Protein AF-0000000079471247 (afdb_homodimer)

Solvent-accessible surface area (backbone atoms only — not comparable to full-atom values): 14017 Å² total; per-residue (Å²): 131,79,42,68,41,48,47,46,50,52,51,51,48,52,56,55,52,69,39,85,71,35,47,79,41,83,41,67,86,73,21,33,28,38,21,38,82,74,27,67,32,32,37,44,44,41,82,87,57,53,77,51,31,43,31,40,34,34,35,30,88,84,51,41,79,73,48,59,76,41,89,45,38,48,87,61,56,71,65,29,58,75,68,24,39,46,35,37,48,37,50,76,86,49,68,61,71,80,40,45,69,60,50,50,51,44,50,50,48,6,40,46,73,61,35,58,68,81,58,36,51,54,54,61,56,66,75,102,130,80,42,69,42,47,49,47,50,52,51,51,50,52,55,53,52,68,39,84,68,35,49,80,40,83,42,67,86,72,21,32,28,40,20,40,83,75,25,67,32,33,37,44,43,41,83,88,56,54,78,52,31,44,30,40,35,32,36,29,86,83,50,41,78,73,49,60,76,41,90,44,39,50,87,63,57,70,66,31,58,75,68,22,38,46,35,37,48,38,49,76,87,49,68,60,70,80,41,45,69,60,51,52,50,44,50,50,49,5,41,45,72,60,34,57,67,81,59,37,52,56,55,61,57,65,74,100

InterPro domains:
  IPR038056 YjbR-like superfamily [G3DSA:3.90.1150.30] (3-126)
  IPR038056 YjbR-like superfamily [SSF142906] (11-123)

Organism: NCBI:txid2803784

Structure (mmCIF, N/CA/C/O backbone):
data_AF-0000000079471247-model_v1
#
loop_
_entity.id
_entity.type
_entity.pdbx_description
1 polymer 'MmcQ/YjbR family DNA-binding protein'
#
loop_
_atom_site.group_PDB
_atom_site.id
_atom_site.type_symbol
_atom_site.label_atom_id
_atom_site.label_alt_id
_atom_site.label_comp_id
_atom_site.label_asym_id
_atom_site.label_entity_id
_atom_site.label_seq_id
_atom_site.pdbx_PDB_ins_code
_atom_site.Cartn_x
_atom_site.Cartn_y
_atom_site.Cartn_z
_atom_site.occupancy
_atom_site.B_iso_or_equiv
_atom_site.auth_seq_id
_atom_site.auth_comp_id
_atom_site.auth_asym_id
_atom_site.auth_atom_id
_atom_site.pdbx_PDB_model_num
ATOM 1 N N . MET A 1 1 ? 15.57 -8.672 -25.266 1 82.31 1 MET A N 1
ATOM 2 C CA . MET A 1 1 ? 14.578 -9.672 -24.891 1 82.31 1 MET A CA 1
ATOM 3 C C . MET A 1 1 ? 14.297 -9.633 -23.391 1 82.31 1 MET A C 1
ATOM 5 O O . MET A 1 1 ? 15.188 -9.32 -22.594 1 82.31 1 MET A O 1
ATOM 9 N N . PRO A 1 2 ? 13.047 -9.844 -23.062 1 90.12 2 PRO A N 1
ATOM 10 C CA . PRO A 1 2 ? 12.773 -9.82 -21.625 1 90.12 2 PRO A CA 1
ATOM 11 C C . PRO A 1 2 ? 13.406 -10.992 -20.891 1 90.12 2 PRO A C 1
ATOM 13 O O . PRO A 1 2 ? 13.523 -12.086 -21.438 1 90.12 2 PRO A O 1
ATOM 16 N N . THR A 1 3 ? 13.953 -10.734 -19.703 1 95.12 3 THR A N 1
ATOM 17 C CA . THR A 1 3 ? 14.445 -11.789 -18.828 1 95.12 3 THR A CA 1
ATOM 18 C C . THR A 1 3 ? 13.297 -12.68 -18.344 1 95.12 3 THR A C 1
ATOM 20 O O . THR A 1 3 ? 12.133 -12.289 -18.438 1 95.12 3 THR A O 1
ATOM 23 N N . PRO A 1 4 ? 13.641 -13.922 -17.938 1 97.06 4 PRO A N 1
ATOM 24 C CA . PRO A 1 4 ? 12.594 -14.773 -17.375 1 97.06 4 PRO A CA 1
ATOM 25 C C . PRO A 1 4 ? 11.836 -14.094 -16.234 1 97.06 4 PRO A C 1
ATOM 27 O O . PRO A 1 4 ? 10.625 -14.305 -16.078 1 97.06 4 PRO A O 1
ATOM 30 N N . HIS A 1 5 ? 12.5 -13.312 -15.453 1 97.62 5 HIS A N 1
ATOM 31 C CA . HIS A 1 5 ? 11.891 -12.586 -14.344 1 97.62 5 HIS A CA 1
ATOM 32 C C . HIS A 1 5 ? 10.891 -11.547 -14.852 1 97.62 5 HIS A C 1
ATOM 34 O O . HIS A 1 5 ? 9.781 -11.438 -14.312 1 97.62 5 HIS A O 1
ATOM 40 N N . GLN A 1 6 ? 11.281 -10.906 -15.883 1 96.06 6 GLN A N 1
ATOM 41 C CA . GLN A 1 6 ? 10.383 -9.914 -16.469 1 96.06 6 GLN A CA 1
ATOM 42 C C . GLN A 1 6 ? 9.18 -10.578 -17.125 1 96.06 6 GLN A C 1
ATOM 44 O O . GLN A 1 6 ? 8.07 -10.039 -17.078 1 96.06 6 GLN A O 1
ATOM 49 N N . GLN A 1 7 ? 9.43 -11.672 -17.703 1 97.19 7 GLN A N 1
ATOM 50 C CA . GLN A 1 7 ? 8.336 -12.438 -18.297 1 97.19 7 GLN A CA 1
ATOM 51 C C . GLN A 1 7 ? 7.371 -12.922 -17.219 1 97.19 7 GLN A C 1
ATOM 53 O O . GLN A 1 7 ? 6.152 -12.82 -17.375 1 97.19 7 GLN A O 1
ATOM 58 N N . ALA A 1 8 ? 7.891 -13.438 -16.125 1 98.12 8 ALA A N 1
ATOM 59 C CA . ALA A 1 8 ? 7.07 -13.898 -15.008 1 98.12 8 ALA A CA 1
ATOM 60 C C . ALA A 1 8 ? 6.238 -12.758 -14.43 1 98.12 8 ALA A C 1
ATOM 62 O O . ALA A 1 8 ? 5.043 -12.922 -14.18 1 98.12 8 ALA A O 1
ATOM 63 N N . GLU A 1 9 ? 6.867 -11.641 -14.25 1 97.38 9 GLU A N 1
ATOM 64 C CA . GLU A 1 9 ? 6.148 -10.492 -13.711 1 97.38 9 GLU A CA 1
ATOM 65 C C . GLU A 1 9 ? 5 -10.086 -14.633 1 97.38 9 GLU A C 1
ATOM 67 O O . GLU A 1 9 ? 3.896 -9.789 -14.164 1 97.38 9 GLU A O 1
ATOM 72 N N . ALA A 1 10 ? 5.277 -10.039 -15.938 1 97.62 10 ALA A N 1
ATOM 73 C CA . ALA A 1 10 ? 4.25 -9.672 -16.906 1 97.62 10 ALA A CA 1
ATOM 74 C C . ALA A 1 10 ? 3.08 -10.648 -16.875 1 97.62 10 ALA A C 1
ATOM 76 O O . ALA A 1 10 ? 1.917 -10.242 -16.906 1 97.62 10 ALA A O 1
ATOM 77 N N . GLU A 1 11 ? 3.387 -11.875 -16.797 1 98.5 11 GLU A N 1
ATOM 78 C CA . GLU A 1 11 ? 2.357 -12.914 -16.781 1 98.5 11 GLU A CA 1
ATOM 79 C C . GLU A 1 11 ? 1.546 -12.859 -15.492 1 98.5 11 GLU A C 1
ATOM 81 O O . GLU A 1 11 ? 0.318 -12.961 -15.523 1 98.5 11 GLU A O 1
ATOM 86 N N . LEU A 1 12 ? 2.229 -12.68 -14.383 1 98.75 12 LEU A N 1
ATOM 87 C CA . LEU A 1 12 ? 1.536 -12.594 -13.102 1 98.75 12 LEU A CA 1
ATOM 88 C C . LEU A 1 12 ? 0.683 -11.336 -13.023 1 98.75 12 LEU A C 1
ATOM 90 O O . LEU A 1 12 ? -0.414 -11.352 -12.461 1 98.75 12 LEU A O 1
ATOM 94 N N . THR A 1 13 ? 1.192 -10.281 -13.594 1 98.62 13 THR A N 1
ATOM 95 C CA . THR A 1 13 ? 0.43 -9.039 -13.648 1 98.62 13 THR A CA 1
ATOM 96 C C . THR A 1 13 ? -0.845 -9.227 -14.469 1 98.62 13 THR A C 1
ATOM 98 O O . THR A 1 13 ? -1.932 -8.844 -14.031 1 98.62 13 THR A O 1
ATOM 101 N N . ALA A 1 14 ? -0.713 -9.852 -15.609 1 98.75 14 ALA A N 1
ATOM 102 C CA . ALA A 1 14 ? -1.866 -10.094 -16.469 1 98.75 14 ALA A CA 1
ATOM 103 C C . ALA A 1 14 ? -2.887 -10.992 -15.781 1 98.75 14 ALA A C 1
ATOM 105 O O . ALA A 1 14 ? -4.09 -10.734 -15.836 1 98.75 14 ALA A O 1
ATOM 106 N N . TYR A 1 15 ? -2.404 -12.047 -15.156 1 98.75 15 TYR A N 1
ATOM 107 C CA . TYR A 1 15 ? -3.287 -12.945 -14.422 1 98.75 15 TYR A CA 1
ATOM 108 C C . TYR A 1 15 ? -4.012 -12.203 -13.305 1 98.75 15 TYR A C 1
ATOM 110 O O . TYR A 1 15 ? -5.234 -12.312 -13.164 1 98.75 15 TYR A O 1
ATOM 118 N N . GLY A 1 16 ? -3.285 -11.422 -12.516 1 98.75 16 GLY A N 1
ATOM 119 C CA . GLY A 1 16 ? -3.887 -10.633 -11.453 1 98.75 16 GLY A CA 1
ATOM 120 C C . GLY A 1 16 ? -4.965 -9.688 -11.953 1 98.75 16 GLY A C 1
ATOM 121 O O . GLY A 1 16 ? -6.023 -9.562 -11.328 1 98.75 16 GLY A O 1
ATOM 122 N N . LEU A 1 17 ? -4.695 -9.062 -13.086 1 98.75 17 LEU A N 1
ATOM 123 C CA . LEU A 1 17 ? -5.617 -8.078 -13.641 1 98.75 17 LEU A CA 1
ATOM 124 C C . LEU A 1 17 ? -6.855 -8.758 -14.211 1 98.75 17 LEU A C 1
ATOM 126 O O . LEU A 1 17 ? -7.867 -8.102 -14.469 1 98.75 17 LEU A O 1
ATOM 130 N N . SER A 1 18 ? -6.754 -10.062 -14.438 1 98.38 18 SER A N 1
ATOM 131 C CA . SER A 1 18 ? -7.914 -10.805 -14.922 1 98.38 18 SER A CA 1
ATOM 132 C C . SER A 1 18 ? -8.883 -11.125 -13.789 1 98.38 18 SER A C 1
ATOM 134 O O . SER A 1 18 ? -10.023 -11.516 -14.031 1 98.38 18 SER A O 1
ATOM 136 N N . LEU A 1 19 ? -8.492 -10.992 -12.57 1 98.31 19 LEU A N 1
ATOM 137 C CA . LEU A 1 19 ? -9.367 -11.219 -11.43 1 98.31 19 LEU A CA 1
ATOM 138 C C . LEU A 1 19 ? -10.367 -10.078 -11.273 1 98.31 19 LEU A C 1
ATOM 140 O O . LEU A 1 19 ? -10.078 -8.938 -11.625 1 98.31 19 LEU A O 1
ATOM 144 N N . PRO A 1 20 ? -11.539 -10.344 -10.711 1 98.25 20 PRO A N 1
ATOM 145 C CA . PRO A 1 20 ? -12.617 -9.352 -10.688 1 98.25 20 PRO A CA 1
ATOM 146 C C . PRO A 1 20 ? -12.219 -8.07 -9.961 1 98.25 20 PRO A C 1
ATOM 148 O O . PRO A 1 20 ? -11.664 -8.125 -8.859 1 98.25 20 PRO A O 1
ATOM 151 N N . GLU A 1 21 ? -12.484 -6.875 -10.641 1 98.44 21 GLU A N 1
ATOM 152 C CA . GLU A 1 21 ? -12.367 -5.527 -10.094 1 98.44 21 GLU A CA 1
ATOM 153 C C . GLU A 1 21 ? -10.953 -5.262 -9.578 1 98.44 21 GLU A C 1
ATOM 155 O O . GLU A 1 21 ? -10.773 -4.703 -8.492 1 98.44 21 GLU A O 1
ATOM 160 N N . THR A 1 22 ? -9.992 -5.711 -10.328 1 98.62 22 THR A N 1
ATOM 161 C CA . THR A 1 22 ? -8.594 -5.52 -9.961 1 98.62 22 THR A CA 1
ATOM 162 C C . THR A 1 22 ? -7.961 -4.414 -10.805 1 98.62 22 THR A C 1
ATOM 164 O O . THR A 1 22 ? -8.344 -4.207 -11.961 1 98.62 22 THR A O 1
ATOM 167 N N . ASP A 1 23 ? -7.047 -3.693 -10.172 1 98.31 23 ASP A N 1
ATOM 168 C CA . ASP A 1 23 ? -6.242 -2.713 -10.891 1 98.31 23 ASP A CA 1
ATOM 169 C C . ASP A 1 23 ? -4.793 -2.727 -10.414 1 98.31 23 ASP A C 1
ATOM 171 O O . ASP A 1 23 ? -4.445 -3.465 -9.492 1 98.31 23 ASP A O 1
ATOM 175 N N . LEU A 1 24 ? -3.938 -2.018 -11.188 1 97.56 24 LEU A N 1
ATOM 176 C CA . LEU A 1 24 ? -2.518 -1.873 -10.891 1 97.56 24 LEU A CA 1
ATOM 177 C C . LEU A 1 24 ? -2.191 -0.442 -10.477 1 97.56 24 LEU A C 1
ATOM 179 O O . LEU A 1 24 ? -2.627 0.511 -11.125 1 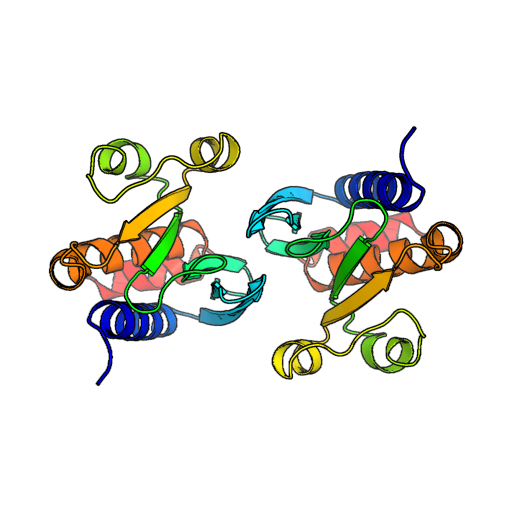97.56 24 LEU A O 1
ATOM 183 N N . ALA A 1 25 ? -1.506 -0.324 -9.32 1 95.06 25 ALA A N 1
ATOM 184 C CA . ALA A 1 25 ? -1.114 1 -8.844 1 95.06 25 ALA A CA 1
ATOM 185 C C . ALA A 1 25 ? 0.385 1.062 -8.562 1 95.06 25 ALA A C 1
ATOM 187 O O . ALA A 1 25 ? 1.001 0.052 -8.219 1 95.06 25 ALA A O 1
ATOM 188 N N . PRO A 1 26 ? 0.915 2.287 -8.789 1 90.56 26 PRO A N 1
ATOM 189 C CA . PRO A 1 26 ? 2.32 2.41 -8.391 1 90.56 26 PRO A CA 1
ATOM 190 C C . PRO A 1 26 ? 2.521 2.273 -6.883 1 90.56 26 PRO A C 1
ATOM 192 O O . PRO A 1 26 ? 1.678 2.717 -6.102 1 90.56 26 PRO A O 1
ATOM 195 N N . GLY A 1 27 ? 3.512 1.532 -6.586 1 82.5 27 GLY A N 1
ATOM 196 C CA . GLY A 1 27 ? 3.932 1.465 -5.191 1 82.5 27 GLY A CA 1
ATOM 197 C C . GLY A 1 27 ? 5.016 2.465 -4.848 1 82.5 27 GLY A C 1
ATOM 198 O O . GLY A 1 27 ? 5.137 3.508 -5.496 1 82.5 27 GLY A O 1
ATOM 199 N N . TRP A 1 28 ? 5.535 2.145 -3.754 1 72.94 28 TRP A N 1
ATOM 200 C CA . TRP A 1 28 ? 6.691 2.957 -3.383 1 72.94 28 TRP A CA 1
ATOM 201 C C . TRP A 1 28 ? 7.91 2.588 -4.219 1 72.94 28 TRP A C 1
ATOM 203 O O . TRP A 1 28 ? 8.078 1.427 -4.598 1 72.94 28 TRP A O 1
ATOM 213 N N . ALA A 1 29 ? 8.68 3.654 -4.68 1 70.94 29 ALA A N 1
ATOM 214 C CA . ALA A 1 29 ? 9.828 3.432 -5.551 1 70.94 29 ALA A CA 1
ATOM 215 C C . ALA A 1 29 ? 9.43 2.668 -6.809 1 70.94 29 ALA A C 1
ATOM 217 O O . ALA A 1 29 ? 8.523 3.082 -7.531 1 70.94 29 ALA A O 1
ATOM 218 N N . ASP A 1 30 ? 10.055 1.393 -7.074 1 78.19 30 ASP A N 1
ATOM 219 C CA . ASP A 1 30 ? 9.852 0.683 -8.336 1 78.19 30 ASP A CA 1
ATOM 220 C C . ASP A 1 30 ? 8.914 -0.504 -8.148 1 78.19 30 ASP A C 1
ATOM 222 O O . ASP A 1 30 ? 8.867 -1.403 -8.992 1 78.19 30 ASP A O 1
ATOM 226 N N . THR A 1 31 ? 8.125 -0.46 -7.039 1 89.81 31 THR A N 1
ATOM 227 C CA . THR A 1 31 ? 7.176 -1.545 -6.836 1 89.81 31 THR A CA 1
ATOM 228 C C . THR A 1 31 ? 5.82 -1.198 -7.449 1 89.81 31 THR A C 1
ATOM 230 O O . THR A 1 31 ? 5.582 -0.048 -7.824 1 89.81 31 THR A O 1
ATOM 233 N N . ARG A 1 32 ? 4.996 -2.254 -7.625 1 94 32 ARG A N 1
ATOM 234 C CA . ARG A 1 32 ? 3.607 -2.119 -8.055 1 94 32 ARG A CA 1
ATOM 235 C C . ARG A 1 32 ? 2.674 -2.928 -7.164 1 94 32 ARG A C 1
ATOM 237 O O . ARG A 1 32 ? 3.076 -3.947 -6.598 1 94 32 ARG A O 1
ATOM 244 N N . TYR A 1 33 ? 1.51 -2.416 -7.07 1 95.88 33 TYR A N 1
ATOM 245 C CA . TYR A 1 33 ? 0.491 -3.084 -6.266 1 95.88 33 TYR A CA 1
ATOM 246 C C . TYR A 1 33 ? -0.647 -3.592 -7.145 1 95.88 33 TYR A C 1
ATOM 248 O O . TYR A 1 33 ? -1.185 -2.848 -7.969 1 95.88 33 TYR A O 1
ATOM 256 N N . LEU A 1 34 ? -0.905 -4.844 -7.004 1 98.44 34 LEU A N 1
ATOM 257 C CA . LEU A 1 34 ? -2.211 -5.32 -7.445 1 98.44 34 LEU A CA 1
ATOM 258 C C . LEU A 1 34 ? -3.264 -5.105 -6.363 1 98.44 34 LEU A C 1
ATOM 260 O O . LEU A 1 34 ? -3.047 -5.465 -5.203 1 98.44 34 LEU A O 1
ATOM 264 N N . ARG A 1 35 ? -4.379 -4.512 -6.828 1 98.25 35 ARG A N 1
ATOM 265 C CA . ARG A 1 35 ? -5.398 -4.145 -5.852 1 98.25 35 ARG A CA 1
ATOM 266 C C . ARG A 1 35 ? -6.773 -4.645 -6.281 1 98.25 35 ARG A C 1
ATOM 268 O O . ARG A 1 35 ? -7.062 -4.73 -7.477 1 98.25 35 ARG A O 1
ATOM 275 N N . VAL A 1 36 ? -7.574 -4.941 -5.254 1 98.56 36 VAL A N 1
ATOM 276 C CA . VAL A 1 36 ? -9 -5.195 -5.457 1 98.56 36 VAL A CA 1
ATOM 277 C C . VAL A 1 36 ? -9.82 -4.129 -4.738 1 98.56 36 VAL A C 1
ATOM 279 O O . VAL A 1 36 ? -9.742 -3.996 -3.514 1 98.56 36 VAL A O 1
ATOM 282 N N . ARG A 1 37 ? -10.523 -3.34 -5.449 1 97.19 37 ARG A N 1
ATOM 283 C CA . ARG A 1 37 ? -11.297 -2.219 -4.918 1 97.19 37 ARG A CA 1
ATOM 284 C C . ARG A 1 37 ? -10.414 -1.297 -4.082 1 97.19 37 ARG A C 1
ATOM 286 O O . ARG A 1 37 ? -10.805 -0.874 -2.994 1 97.19 37 ARG A O 1
ATOM 293 N N . GLY A 1 38 ? -9.273 -1.172 -4.574 1 96.12 38 GLY A N 1
ATOM 294 C CA . GLY A 1 38 ? -8.359 -0.229 -3.947 1 96.12 38 GLY A CA 1
ATOM 295 C C . GLY A 1 38 ? -7.574 -0.833 -2.797 1 96.12 38 GLY A C 1
ATOM 296 O O . GLY A 1 38 ? -6.676 -0.193 -2.25 1 96.12 38 GLY A O 1
ATOM 297 N N . LYS A 1 39 ? -7.891 -2.023 -2.473 1 97.31 39 LYS A N 1
ATOM 298 C CA . LYS A 1 39 ? -7.195 -2.73 -1.399 1 97.31 39 LYS A CA 1
ATOM 299 C C . LYS A 1 39 ? -6.086 -3.621 -1.955 1 97.31 39 LYS A C 1
ATOM 301 O O . LYS A 1 39 ? -6.348 -4.504 -2.777 1 97.31 39 LYS A O 1
ATOM 306 N N . GLY A 1 40 ? -4.859 -3.443 -1.498 1 97 40 GLY A N 1
ATOM 307 C CA . GLY A 1 40 ? -3.734 -4.207 -2.018 1 97 40 GLY A CA 1
ATOM 308 C C . GLY A 1 40 ? -3.771 -5.668 -1.614 1 97 40 GLY A C 1
ATOM 309 O O . GLY A 1 40 ? -4.027 -5.992 -0.452 1 97 40 GLY A O 1
ATOM 310 N N . PHE A 1 41 ? -3.445 -6.582 -2.67 1 98.31 41 PHE A N 1
ATOM 311 C CA . PHE A 1 41 ? -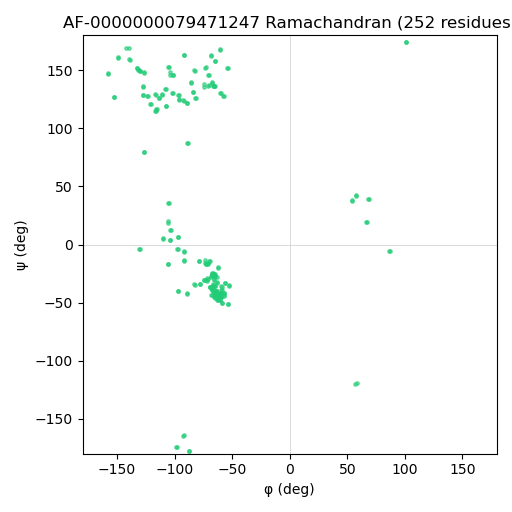3.4 -7.992 -2.307 1 98.31 41 PHE A CA 1
ATOM 312 C C . PHE A 1 41 ? -2.113 -8.641 -2.803 1 98.31 41 PHE A C 1
ATOM 314 O O . PHE A 1 41 ? -1.817 -9.789 -2.461 1 98.31 41 PHE A O 1
ATOM 321 N N . ALA A 1 42 ? -1.289 -7.871 -3.541 1 98.19 42 ALA A N 1
ATOM 322 C CA . ALA A 1 42 ? 0.036 -8.352 -3.926 1 98.19 42 ALA A CA 1
ATOM 323 C C . ALA A 1 42 ? 0.966 -7.188 -4.254 1 98.19 42 ALA A C 1
ATOM 325 O O . ALA A 1 42 ? 0.522 -6.148 -4.754 1 98.19 42 ALA A O 1
ATOM 326 N N . VAL A 1 43 ? 2.199 -7.395 -3.957 1 96.44 43 VAL A N 1
ATOM 327 C CA . VAL A 1 43 ? 3.24 -6.438 -4.32 1 96.44 43 VAL A CA 1
ATOM 328 C C . VAL A 1 43 ? 4.219 -7.086 -5.293 1 96.44 43 VAL A C 1
ATOM 330 O O . VAL A 1 43 ? 4.703 -8.195 -5.051 1 96.44 43 VAL A O 1
ATOM 333 N N . LEU A 1 44 ? 4.457 -6.398 -6.379 1 96.25 44 LEU A N 1
ATOM 334 C CA . LEU A 1 44 ? 5.418 -6.832 -7.391 1 96.25 44 LEU A CA 1
ATOM 335 C C . LEU A 1 44 ? 6.668 -5.961 -7.359 1 96.25 44 LEU A C 1
ATOM 337 O O . LEU A 1 44 ? 6.582 -4.742 -7.523 1 96.25 44 LEU A O 1
ATOM 341 N N . GLY A 1 45 ? 7.781 -6.633 -7.09 1 92.38 45 GLY A N 1
ATOM 342 C CA . GLY A 1 45 ? 9.039 -5.906 -7.098 1 92.38 45 GLY A CA 1
ATOM 343 C C . GLY A 1 45 ? 9.531 -5.559 -5.707 1 92.38 45 GLY A C 1
ATOM 344 O O . GLY A 1 45 ? 8.898 -5.906 -4.707 1 92.38 45 GLY A O 1
ATOM 345 N N . ASP A 1 46 ? 10.766 -5 -5.727 1 84.25 46 ASP A N 1
ATOM 346 C CA . ASP A 1 46 ? 11.406 -4.531 -4.504 1 84.25 46 ASP A CA 1
ATOM 347 C C . ASP A 1 46 ? 12.32 -3.34 -4.785 1 84.25 46 ASP A C 1
ATOM 349 O O . ASP A 1 46 ? 12.648 -3.061 -5.941 1 84.25 46 ASP A O 1
ATOM 353 N N . LYS A 1 47 ? 12.586 -2.643 -3.701 1 75.38 47 LYS A N 1
ATOM 354 C CA . LYS A 1 47 ? 13.484 -1.501 -3.832 1 75.38 47 LYS A CA 1
ATOM 355 C C . LYS A 1 47 ? 14.836 -1.925 -4.41 1 75.38 47 LYS A C 1
ATOM 357 O O . LYS A 1 47 ? 15.477 -2.846 -3.895 1 75.38 47 LYS A O 1
ATOM 362 N N . GLY A 1 48 ? 15.203 -1.211 -5.449 1 78.5 48 GLY A N 1
ATOM 363 C CA . GLY A 1 48 ? 16.531 -1.419 -6 1 78.5 48 GLY A CA 1
ATOM 364 C C . GLY A 1 48 ? 16.719 -2.789 -6.625 1 78.5 48 GLY A C 1
ATOM 365 O O . GLY A 1 48 ? 17.844 -3.262 -6.785 1 78.5 48 GLY A O 1
ATOM 366 N N . GLN A 1 49 ? 15.656 -3.414 -6.93 1 86.44 49 GLN A N 1
ATOM 367 C CA . GLN A 1 49 ? 15.703 -4.766 -7.477 1 86.44 49 GLN A CA 1
ATOM 368 C C . GLN A 1 49 ? 16.359 -4.781 -8.859 1 86.44 49 GLN A C 1
ATOM 370 O O . GLN A 1 49 ? 16.062 -3.92 -9.688 1 86.44 49 GLN A O 1
ATOM 375 N N . ALA A 1 50 ? 17.234 -5.812 -8.984 1 89.69 50 ALA A N 1
ATOM 376 C CA . ALA A 1 50 ? 17.906 -5.996 -10.266 1 89.69 50 ALA A CA 1
ATOM 377 C C . ALA A 1 50 ? 16.922 -6.426 -11.344 1 89.69 50 ALA A C 1
ATOM 379 O O . ALA A 1 50 ? 15.836 -6.93 -11.047 1 89.69 50 ALA A O 1
ATOM 380 N N . HIS A 1 51 ? 17.391 -6.258 -12.656 1 90.19 51 HIS A N 1
ATOM 381 C CA . HIS A 1 51 ? 16.531 -6.598 -13.789 1 90.19 51 HIS A CA 1
ATOM 382 C C . HIS A 1 51 ? 16.297 -8.102 -13.875 1 90.19 51 HIS A C 1
ATOM 384 O O . HIS A 1 51 ? 15.32 -8.555 -14.469 1 90.19 51 HIS A O 1
ATOM 390 N N . ASP A 1 52 ? 17.25 -8.859 -13.375 1 95 52 ASP A N 1
ATOM 391 C CA . ASP A 1 52 ? 17.141 -10.312 -13.43 1 95 52 ASP A CA 1
ATOM 392 C C . ASP A 1 52 ? 16.797 -10.883 -12.055 1 95 52 ASP A C 1
ATOM 394 O O . ASP A 1 52 ? 17.328 -11.93 -11.664 1 95 52 ASP A O 1
ATOM 398 N N . ALA A 1 53 ? 16.016 -10.164 -11.344 1 97.06 53 ALA A N 1
ATOM 399 C CA . ALA A 1 53 ? 15.445 -10.594 -10.07 1 97.06 53 ALA A CA 1
ATOM 400 C C . ALA A 1 53 ? 13.984 -10.172 -9.945 1 97.06 53 ALA A C 1
ATOM 402 O O . ALA A 1 53 ? 13.523 -9.297 -10.672 1 97.06 53 ALA A O 1
ATOM 403 N N . LEU A 1 54 ? 13.289 -10.844 -9.086 1 97.12 54 LEU A N 1
ATOM 404 C CA . LEU A 1 54 ? 11.898 -10.477 -8.828 1 97.12 54 LEU A CA 1
ATOM 405 C C . LEU A 1 54 ? 11.484 -10.875 -7.41 1 97.12 54 LEU A C 1
ATOM 407 O O . LEU A 1 54 ? 11.742 -12 -6.977 1 97.12 54 LEU A O 1
ATOM 411 N N . THR A 1 55 ? 10.984 -9.945 -6.738 1 96.44 55 THR A N 1
ATOM 412 C CA . THR A 1 55 ? 10.375 -10.18 -5.434 1 96.44 55 THR A CA 1
ATOM 413 C C . THR A 1 55 ? 8.852 -10.039 -5.52 1 96.44 55 THR A C 1
ATOM 415 O O . THR A 1 55 ? 8.344 -9.125 -6.164 1 96.44 55 THR A O 1
ATOM 418 N N . LEU A 1 56 ? 8.164 -10.992 -4.926 1 97.56 56 LEU A N 1
ATOM 419 C CA . LEU A 1 56 ? 6.703 -11.008 -4.871 1 97.56 56 LEU A CA 1
ATOM 420 C C . LEU A 1 56 ? 6.219 -11.18 -3.434 1 97.56 56 LEU A C 1
ATOM 422 O O . LEU A 1 56 ? 6.777 -11.969 -2.674 1 97.56 56 LEU A O 1
ATOM 426 N N . THR A 1 57 ? 5.223 -10.391 -3.084 1 96.81 57 THR A N 1
ATOM 427 C CA . THR A 1 57 ? 4.648 -10.469 -1.745 1 96.81 57 THR A CA 1
ATOM 428 C C . THR A 1 57 ? 3.148 -10.742 -1.814 1 96.81 57 THR A C 1
ATOM 430 O O . THR A 1 57 ? 2.42 -10.07 -2.545 1 96.81 57 THR A O 1
ATOM 433 N N . PHE A 1 58 ? 2.725 -11.766 -1.077 1 97.81 58 PHE A N 1
ATOM 434 C CA . PHE A 1 58 ? 1.341 -12.227 -1.093 1 97.81 58 PHE A CA 1
ATOM 435 C C . PHE A 1 58 ? 0.82 -12.422 0.326 1 97.81 58 PHE A C 1
ATOM 437 O O . PHE A 1 58 ? 1.568 -12.836 1.216 1 97.81 58 PHE A O 1
ATOM 444 N N . LYS A 1 59 ? -0.465 -12.258 0.448 1 97.94 59 LYS A N 1
ATOM 445 C CA . LYS A 1 59 ? -1.129 -12.711 1.666 1 97.94 59 LYS A CA 1
ATOM 446 C C . LYS A 1 59 ? -1.583 -14.164 1.536 1 97.94 59 LYS A C 1
ATOM 448 O O . LYS A 1 59 ? -2.385 -14.492 0.659 1 97.94 59 LYS A O 1
ATOM 453 N N . LEU A 1 60 ? -1.092 -15.031 2.459 1 98.38 60 LEU A N 1
ATOM 454 C CA . LEU A 1 60 ? -1.404 -16.453 2.387 1 98.38 60 LEU A CA 1
ATOM 455 C C . LEU A 1 60 ? -1.974 -16.953 3.711 1 98.38 60 LEU A C 1
ATOM 457 O O . LEU A 1 60 ? -1.314 -17.703 4.43 1 98.38 60 LEU A O 1
ATOM 461 N N . PRO A 1 61 ? -3.252 -16.703 3.967 1 97.81 61 PRO A N 1
ATOM 462 C CA . PRO A 1 61 ? -3.814 -17.078 5.266 1 97.81 61 PRO A CA 1
ATOM 463 C C . PRO A 1 61 ? -3.838 -18.594 5.492 1 97.81 61 PRO A C 1
ATOM 465 O O . PRO A 1 61 ? -3.756 -19.047 6.633 1 97.81 61 PRO A O 1
ATOM 468 N N . ILE A 1 62 ? -3.877 -19.344 4.473 1 95.56 62 ILE A N 1
ATOM 469 C CA . ILE A 1 62 ? -4.023 -20.797 4.594 1 95.56 62 ILE A CA 1
ATOM 470 C C . ILE A 1 62 ? -2.654 -21.469 4.5 1 95.56 62 ILE A C 1
ATOM 472 O O . ILE A 1 62 ? -2.318 -22.312 5.324 1 95.56 62 ILE A O 1
ATOM 476 N N . SER A 1 63 ? -1.826 -21.031 3.676 1 97.38 63 SER A N 1
ATOM 477 C CA . SER A 1 63 ? -0.649 -21.812 3.32 1 97.38 63 SER A CA 1
ATOM 478 C C . SER A 1 63 ? 0.624 -21.188 3.877 1 97.38 63 SER A C 1
ATOM 480 O O . SER A 1 63 ? 1.723 -21.703 3.666 1 97.38 63 SER A O 1
ATOM 482 N N . TYR A 1 64 ? 0.546 -20.172 4.633 1 97.75 64 TYR A N 1
ATOM 483 C CA . TYR A 1 64 ? 1.71 -19.391 5.047 1 97.75 64 TYR A CA 1
ATOM 484 C C . TYR A 1 64 ? 2.77 -20.297 5.676 1 97.75 64 TYR A C 1
ATOM 486 O O . TYR A 1 64 ? 3.928 -20.281 5.254 1 97.75 64 TYR A O 1
ATOM 494 N N . GLU A 1 65 ? 2.371 -21.125 6.648 1 96.69 65 GLU A N 1
ATOM 495 C CA . GLU A 1 65 ? 3.338 -21.938 7.375 1 96.69 65 GLU A CA 1
ATOM 496 C C . GLU A 1 65 ? 4.004 -22.953 6.449 1 96.69 65 GLU A C 1
ATOM 498 O O . GLU A 1 65 ? 5.211 -23.188 6.543 1 96.69 65 GLU A O 1
ATOM 503 N N . MET A 1 66 ? 3.252 -23.438 5.559 1 96.62 66 MET A N 1
ATOM 504 C CA . MET A 1 66 ? 3.721 -24.516 4.68 1 96.62 66 MET A CA 1
ATOM 505 C C . MET A 1 66 ? 4.75 -23.984 3.684 1 96.62 66 MET A C 1
ATOM 507 O O . MET A 1 66 ? 5.68 -24.703 3.309 1 96.62 66 MET A O 1
ATOM 511 N N . VAL A 1 67 ? 4.66 -22.734 3.32 1 97.56 67 VAL A N 1
ATOM 512 C CA . VAL A 1 67 ? 5.5 -22.25 2.227 1 97.56 67 VAL A CA 1
ATOM 513 C C . VAL A 1 67 ? 6.805 -21.688 2.787 1 97.56 67 VAL A C 1
ATOM 515 O O . VAL A 1 67 ? 7.75 -21.438 2.037 1 97.56 67 VAL A O 1
ATOM 518 N N . GLN A 1 68 ? 6.906 -21.625 4.133 1 96.56 68 GLN A N 1
ATOM 519 C CA . GLN A 1 68 ? 8.047 -20.953 4.746 1 96.56 68 GLN A CA 1
ATOM 520 C C . GLN A 1 68 ? 9.336 -21.75 4.539 1 96.56 68 GLN A C 1
ATOM 522 O O . GLN A 1 68 ? 10.43 -21.188 4.609 1 96.56 68 GLN A O 1
ATOM 527 N N . ASP A 1 69 ? 9.211 -23 4.133 1 95.12 69 ASP A N 1
ATOM 528 C CA . ASP A 1 69 ? 10.383 -23.844 4.004 1 95.12 69 ASP A CA 1
ATOM 529 C C . ASP A 1 69 ? 10.883 -23.875 2.561 1 95.12 69 ASP A C 1
ATOM 531 O O . ASP A 1 69 ? 11.938 -24.453 2.273 1 95.12 69 ASP A O 1
ATOM 535 N N . LEU A 1 70 ? 10.164 -23.234 1.701 1 96.38 70 LEU A N 1
ATOM 536 C CA . LEU A 1 70 ? 10.609 -23.188 0.314 1 96.38 70 LEU A CA 1
ATOM 537 C C . LEU A 1 70 ? 11.852 -22.312 0.18 1 96.38 70 LEU A C 1
ATOM 539 O O . LEU A 1 70 ? 11.961 -21.281 0.85 1 96.38 70 LEU A O 1
ATOM 543 N N . PRO A 1 71 ? 12.742 -22.688 -0.729 1 95.69 71 PRO A N 1
ATOM 544 C CA . PRO A 1 71 ? 14.047 -22.016 -0.788 1 95.69 71 PRO A CA 1
ATOM 545 C C . PRO A 1 71 ? 13.945 -20.562 -1.242 1 95.69 71 PRO A C 1
ATOM 547 O O . PRO A 1 71 ? 14.805 -19.75 -0.9 1 95.69 71 PRO A O 1
ATOM 550 N N . PHE A 1 72 ? 12.922 -20.234 -1.984 1 97.62 72 PHE A N 1
ATOM 551 C CA . PHE A 1 72 ? 12.82 -18.891 -2.523 1 97.62 72 PHE A CA 1
ATOM 552 C C . PHE A 1 72 ? 11.93 -18.016 -1.646 1 97.62 72 PHE A C 1
ATOM 554 O O . PHE A 1 72 ? 11.648 -16.875 -1.99 1 97.62 72 PHE A O 1
ATOM 561 N N . VAL A 1 73 ? 11.492 -18.531 -0.487 1 97.69 73 VAL A N 1
ATOM 562 C CA . VAL A 1 73 ? 10.672 -17.75 0.428 1 97.69 73 VAL A CA 1
ATOM 563 C C . VAL A 1 73 ? 11.555 -17.141 1.515 1 97.69 73 VAL A C 1
ATOM 565 O O . VAL A 1 73 ? 12.375 -17.828 2.121 1 97.69 73 VAL A O 1
ATOM 568 N N . ARG A 1 74 ? 11.391 -15.805 1.679 1 95.31 74 ARG A N 1
ATOM 569 C CA . ARG A 1 74 ? 12.156 -15.055 2.664 1 95.31 74 ARG A CA 1
ATOM 570 C C . ARG A 1 74 ? 11.297 -14.695 3.871 1 95.31 74 ARG A C 1
ATOM 572 O O . ARG A 1 74 ? 10.086 -14.516 3.746 1 95.31 74 ARG A O 1
ATOM 579 N N . GLN A 1 75 ? 11.984 -14.555 4.973 1 90.56 75 GLN A N 1
ATOM 580 C CA . GLN A 1 75 ? 11.281 -14.141 6.184 1 90.56 75 GLN A CA 1
ATOM 581 C C . GLN A 1 75 ? 11.078 -12.633 6.215 1 90.56 75 GLN A C 1
ATOM 583 O O . GLN A 1 75 ? 12.016 -11.859 6.008 1 90.56 75 GLN A O 1
ATOM 588 N N . GLY A 1 76 ? 9.898 -12.281 6.383 1 87.62 76 GLY A N 1
ATOM 589 C CA . GLY A 1 76 ? 9.586 -10.867 6.555 1 87.62 76 GLY A CA 1
ATOM 590 C C . GLY A 1 76 ? 9.672 -10.414 8 1 87.62 76 GLY A C 1
ATOM 591 O O . GLY A 1 76 ? 10.148 -11.156 8.859 1 87.62 76 GLY A O 1
ATOM 592 N N . SER A 1 77 ? 9.359 -9.156 8.219 1 89.69 77 SER A N 1
ATOM 593 C CA . SER A 1 77 ? 9.305 -8.625 9.578 1 89.69 77 SER A CA 1
ATOM 594 C C . SER A 1 77 ? 8.273 -9.367 10.422 1 89.69 77 SER A C 1
ATOM 596 O O . SER A 1 77 ? 7.457 -10.125 9.883 1 89.69 77 SER A O 1
ATOM 598 N N . PRO A 1 78 ? 8.289 -9.18 11.695 1 93.94 78 PRO A N 1
ATOM 599 C CA . PRO A 1 78 ? 7.273 -9.805 12.547 1 93.94 78 PRO A CA 1
ATOM 600 C C . PRO A 1 78 ? 5.848 -9.453 12.125 1 93.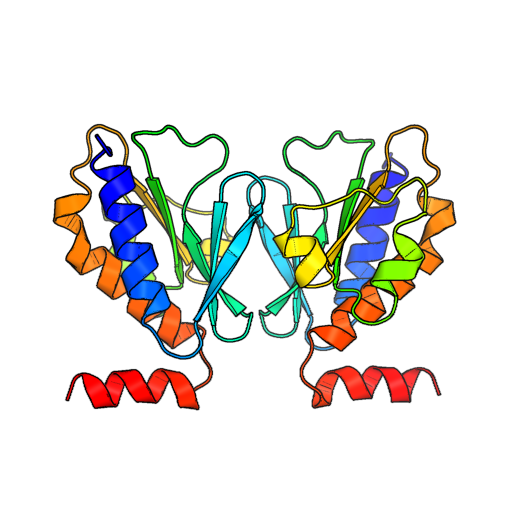94 78 PRO A C 1
ATOM 602 O O . PRO A 1 78 ? 4.938 -10.273 12.258 1 93.94 78 PRO A O 1
ATOM 605 N N . TRP A 1 79 ? 5.637 -8.305 11.633 1 94.06 79 TRP A N 1
ATOM 606 C CA . TRP A 1 79 ? 4.312 -7.898 11.164 1 94.06 79 TRP A CA 1
ATOM 607 C C . TRP A 1 79 ? 3.848 -8.797 10.023 1 94.06 79 TRP A C 1
ATOM 609 O O . TRP A 1 79 ? 2.701 -9.258 10.008 1 94.06 79 TRP A O 1
ATOM 619 N N . TYR A 1 80 ? 4.762 -9.078 9.109 1 93.88 80 TYR A N 1
ATOM 620 C CA . TYR A 1 80 ? 4.43 -9.906 7.957 1 93.88 80 TYR A CA 1
ATOM 621 C C . TYR A 1 80 ? 4.062 -11.32 8.391 1 93.88 80 TYR A C 1
ATOM 623 O O . TYR A 1 80 ? 3.139 -11.93 7.844 1 93.88 80 TYR A O 1
ATOM 631 N N . ARG A 1 81 ? 4.805 -11.766 9.352 1 94.75 81 ARG A N 1
ATOM 632 C CA . ARG A 1 81 ? 4.508 -13.094 9.875 1 94.75 81 ARG A CA 1
ATOM 633 C C . ARG A 1 81 ? 3.15 -13.125 10.562 1 94.75 81 ARG A C 1
ATOM 635 O O . ARG A 1 81 ? 2.332 -14.008 10.297 1 94.75 81 ARG A O 1
ATOM 642 N N . GLN A 1 82 ? 2.926 -12.164 11.336 1 96.25 82 GLN A N 1
ATOM 643 C CA . GLN A 1 82 ? 1.684 -12.102 12.102 1 96.25 82 GLN A CA 1
ATOM 644 C C . GLN A 1 82 ? 0.474 -11.992 11.172 1 96.25 82 GLN A C 1
ATOM 646 O O . GLN A 1 82 ? -0.57 -12.594 11.438 1 96.25 82 GLN A O 1
ATOM 651 N N . HIS A 1 83 ? 0.645 -11.352 10.086 1 96.88 83 HIS A N 1
ATOM 652 C CA . HIS A 1 83 ? -0.479 -11.102 9.188 1 96.88 83 HIS A CA 1
ATOM 653 C C . HIS A 1 83 ? -0.435 -12.031 7.98 1 96.88 83 HIS A C 1
ATOM 655 O O . HIS A 1 83 ? -1.229 -11.883 7.051 1 96.88 83 HIS A O 1
ATOM 661 N N . ARG A 1 84 ? 0.489 -12.938 7.918 1 97.94 84 ARG A N 1
ATOM 662 C CA . ARG A 1 84 ? 0.584 -14.055 6.984 1 97.94 84 ARG A CA 1
ATOM 663 C C . ARG A 1 84 ? 0.86 -13.562 5.566 1 97.94 84 ARG A C 1
ATOM 665 O O . ARG A 1 84 ? 0.253 -14.047 4.609 1 97.94 84 ARG A O 1
ATOM 672 N N . TRP A 1 85 ? 1.701 -12.562 5.473 1 97.12 85 TRP A N 1
ATOM 673 C CA . TRP A 1 85 ? 2.242 -12.156 4.18 1 97.12 85 TRP A CA 1
ATOM 674 C C . TRP A 1 85 ? 3.564 -12.859 3.895 1 97.12 85 TRP A C 1
ATOM 676 O O . TRP A 1 85 ? 4.508 -12.758 4.684 1 97.12 85 TRP A O 1
ATOM 686 N N . ALA A 1 86 ? 3.66 -13.523 2.832 1 97.56 86 ALA A N 1
ATOM 687 C CA . ALA A 1 86 ? 4.875 -14.227 2.428 1 97.56 86 ALA A CA 1
ATOM 688 C C . ALA A 1 86 ? 5.633 -13.438 1.359 1 97.56 86 ALA A C 1
ATOM 690 O O . ALA A 1 86 ? 5.02 -12.789 0.51 1 97.56 86 ALA A O 1
ATOM 691 N N . ILE A 1 87 ? 6.938 -13.562 1.456 1 96.5 87 ILE A N 1
ATOM 692 C CA . ILE A 1 87 ? 7.809 -12.898 0.491 1 96.5 87 ILE A CA 1
ATOM 693 C C . ILE A 1 87 ? 8.578 -13.945 -0.311 1 96.5 87 ILE A C 1
ATOM 695 O O . ILE A 1 87 ? 9.344 -14.734 0.255 1 96.5 87 ILE A O 1
ATOM 699 N N . ALA A 1 88 ? 8.328 -13.984 -1.596 1 98 88 ALA A N 1
ATOM 700 C CA . ALA A 1 88 ? 9.102 -14.828 -2.504 1 98 88 ALA A CA 1
ATOM 701 C C . ALA A 1 88 ? 10.133 -14.016 -3.275 1 98 88 ALA A C 1
ATOM 703 O O . ALA A 1 88 ? 9.805 -12.977 -3.854 1 98 88 ALA A O 1
ATOM 704 N N . HIS A 1 89 ? 11.32 -14.516 -3.252 1 97.31 89 HIS A N 1
ATOM 705 C CA . HIS A 1 89 ? 12.398 -13.836 -3.955 1 97.31 89 HIS A CA 1
ATOM 706 C C . HIS A 1 89 ? 13.133 -14.781 -4.898 1 97.31 89 HIS A C 1
ATOM 708 O O . HIS A 1 89 ? 13.562 -15.867 -4.484 1 97.31 89 HIS A O 1
ATOM 714 N N . PHE A 1 90 ? 13.25 -14.305 -6.164 1 98 90 PHE A N 1
ATOM 715 C CA . PHE A 1 90 ? 13.938 -15.062 -7.199 1 98 90 PHE A CA 1
ATOM 716 C C . PHE A 1 90 ? 15.117 -14.266 -7.762 1 98 90 PHE A C 1
ATOM 718 O O . PHE A 1 90 ? 14.93 -13.18 -8.312 1 98 90 PHE A O 1
ATOM 725 N N . ASP A 1 91 ? 16.281 -14.852 -7.633 1 96.5 91 ASP A N 1
ATOM 726 C CA . ASP A 1 91 ? 17.453 -14.227 -8.234 1 96.5 91 ASP A CA 1
ATOM 727 C C . ASP A 1 91 ? 17.781 -14.859 -9.578 1 96.5 91 ASP A C 1
ATOM 729 O O . ASP A 1 91 ? 17 -15.656 -10.109 1 96.5 91 ASP A O 1
ATOM 733 N N . SER A 1 92 ? 18.906 -14.453 -10.164 1 95.25 92 SER A N 1
ATOM 734 C CA . SER A 1 92 ? 19.266 -14.852 -11.523 1 95.25 92 SER A CA 1
ATOM 735 C C . SER A 1 92 ? 19.453 -16.359 -11.625 1 95.25 92 SER A C 1
ATOM 737 O O . SER A 1 92 ? 19.328 -16.938 -12.703 1 95.25 92 SER A O 1
ATOM 739 N N . GLU A 1 93 ? 19.672 -17 -10.531 1 94.56 93 GLU A N 1
ATOM 740 C CA . GLU A 1 93 ? 19.969 -18.422 -10.562 1 94.56 93 GLU A CA 1
ATOM 741 C C . GLU A 1 93 ? 18.688 -19.25 -10.422 1 94.56 93 GLU A C 1
ATOM 743 O O . GLU A 1 93 ? 18.688 -20.453 -10.664 1 94.56 93 GLU A O 1
ATOM 748 N N . ASP A 1 94 ? 17.609 -18.625 -10.031 1 96.06 94 ASP A N 1
ATOM 749 C CA . ASP A 1 94 ? 16.344 -19.312 -9.805 1 96.06 94 ASP A CA 1
ATOM 750 C C . ASP A 1 94 ? 15.547 -19.453 -11.102 1 96.06 94 ASP A C 1
ATOM 752 O O . ASP A 1 94 ? 15.547 -18.547 -11.938 1 96.06 94 ASP A O 1
ATOM 756 N N . ASP A 1 95 ? 14.969 -20.609 -11.234 1 96.62 95 ASP A N 1
ATOM 757 C CA . ASP A 1 95 ? 14.062 -20.812 -12.359 1 96.62 95 ASP A CA 1
ATOM 758 C C . ASP A 1 95 ? 12.633 -20.406 -12 1 96.62 95 ASP A C 1
ATOM 760 O O . ASP A 1 95 ? 11.789 -21.266 -11.742 1 96.62 95 ASP A O 1
ATOM 764 N N . ILE A 1 96 ? 12.297 -19.156 -12.172 1 98 96 ILE A N 1
ATOM 765 C CA . ILE A 1 96 ? 11.016 -18.641 -11.734 1 98 96 ILE A CA 1
ATOM 766 C C . ILE A 1 96 ? 9.898 -19.156 -12.641 1 98 96 ILE A C 1
ATOM 768 O O . ILE A 1 96 ? 8.766 -19.344 -12.195 1 98 96 ILE A O 1
ATOM 772 N N . LEU A 1 97 ? 10.203 -19.391 -13.867 1 98.12 97 LEU A N 1
ATOM 773 C CA . LEU A 1 97 ? 9.172 -19.844 -14.789 1 98.12 97 LEU A CA 1
ATOM 774 C C . LEU A 1 97 ? 8.656 -21.234 -14.391 1 98.12 97 LEU A C 1
ATOM 776 O O . LEU A 1 97 ? 7.492 -21.562 -14.633 1 98.12 97 LEU A O 1
ATOM 780 N N . ALA A 1 98 ? 9.492 -21.969 -13.727 1 98.06 98 ALA A N 1
ATOM 781 C CA . ALA A 1 98 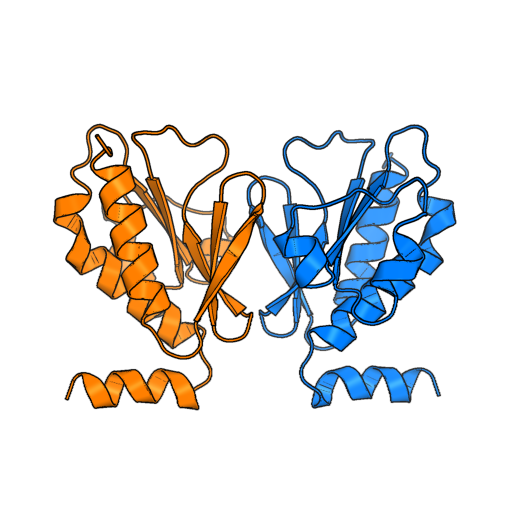? 9.078 -23.281 -13.234 1 98.06 98 ALA A CA 1
ATOM 782 C C . ALA A 1 98 ? 8.094 -23.141 -12.078 1 98.06 98 ALA A C 1
ATOM 784 O O . ALA A 1 98 ? 7.414 -24.109 -11.719 1 98.06 98 ALA A O 1
ATOM 785 N N . GLU A 1 99 ? 8.008 -21.984 -11.492 1 98.25 99 GLU A N 1
ATOM 786 C CA . GLU A 1 99 ? 7.18 -21.781 -10.312 1 98.25 99 GLU A CA 1
ATOM 787 C C . GLU A 1 99 ? 5.891 -21.047 -10.656 1 98.25 99 GLU A C 1
ATOM 789 O O . GLU A 1 99 ? 5.137 -20.656 -9.758 1 98.25 99 GLU A O 1
ATOM 794 N N . MET A 1 100 ? 5.555 -20.922 -11.914 1 98.56 100 MET A N 1
ATOM 795 C CA . MET A 1 100 ? 4.473 -20.031 -12.336 1 98.56 100 MET A CA 1
ATOM 796 C C . MET A 1 100 ? 3.127 -20.547 -11.828 1 98.56 100 MET A C 1
ATOM 798 O O . MET A 1 100 ? 2.283 -19.75 -11.406 1 98.56 100 MET A O 1
ATOM 802 N N . ASP A 1 101 ? 2.906 -21.812 -11.844 1 98.06 101 ASP A N 1
ATOM 803 C CA . ASP A 1 101 ? 1.642 -22.344 -11.352 1 98.06 101 ASP A CA 1
ATOM 804 C C . ASP A 1 101 ? 1.48 -22.078 -9.859 1 98.06 101 ASP A C 1
ATOM 806 O O . ASP A 1 101 ? 0.402 -21.688 -9.406 1 98.06 101 ASP A O 1
ATOM 810 N N . THR A 1 102 ? 2.539 -22.312 -9.133 1 97.94 102 THR A N 1
ATOM 811 C CA . THR A 1 102 ? 2.543 -22.047 -7.703 1 97.94 102 THR A CA 1
ATOM 812 C C . THR A 1 102 ? 2.268 -20.578 -7.426 1 97.94 102 THR A C 1
ATOM 814 O O . THR A 1 102 ? 1.417 -20.234 -6.598 1 97.94 102 THR A O 1
ATOM 817 N N . LEU A 1 103 ? 2.896 -19.719 -8.141 1 98.56 103 LEU A N 1
ATOM 818 C CA . LEU A 1 103 ? 2.793 -18.281 -7.926 1 98.56 103 LEU A CA 1
ATOM 819 C C . LEU A 1 103 ? 1.404 -17.766 -8.297 1 98.56 103 LEU A C 1
ATOM 821 O O . LEU A 1 103 ? 0.853 -16.906 -7.613 1 98.56 103 LEU A O 1
ATOM 825 N N . LYS A 1 104 ? 0.832 -18.344 -9.336 1 98.56 104 LYS A N 1
ATOM 826 C CA . LYS A 1 104 ? -0.543 -18 -9.68 1 98.56 104 LYS A CA 1
ATOM 827 C C . LYS A 1 104 ? -1.516 -18.453 -8.594 1 98.56 104 LYS A C 1
ATOM 829 O O . LYS A 1 104 ? -2.473 -17.75 -8.266 1 98.56 104 LYS A O 1
ATOM 834 N N . GLY A 1 105 ? -1.265 -19.625 -8.086 1 98 105 GLY A N 1
ATOM 835 C CA . GLY A 1 105 ? -2.059 -20.094 -6.969 1 98 105 GLY A CA 1
ATOM 836 C C . GLY A 1 105 ? -1.972 -19.203 -5.75 1 98 105 GLY A C 1
ATOM 837 O O . GLY A 1 105 ? -2.984 -18.922 -5.105 1 98 105 GLY A O 1
ATOM 838 N N . TRP A 1 106 ? -0.764 -18.719 -5.43 1 98.62 106 TRP A N 1
ATOM 839 C CA . TRP A 1 106 ? -0.576 -17.797 -4.316 1 98.62 106 TRP A CA 1
ATOM 840 C C . TRP A 1 106 ? -1.294 -16.484 -4.578 1 98.62 106 TRP A C 1
ATOM 842 O O . TRP A 1 106 ? -1.92 -15.914 -3.678 1 98.62 106 TRP A O 1
ATOM 852 N N . LEU A 1 107 ? -1.214 -16.047 -5.785 1 98.62 107 LEU A N 1
ATOM 853 C CA . LEU A 1 107 ? -1.872 -14.805 -6.164 1 98.62 107 LEU A CA 1
ATOM 854 C C . LEU A 1 107 ? -3.385 -14.922 -6.004 1 98.62 107 LEU A C 1
ATOM 856 O O . LEU A 1 107 ? -4.027 -14.016 -5.465 1 98.62 107 LEU A O 1
ATOM 860 N N . ARG A 1 108 ? -3.889 -16.016 -6.438 1 98.12 108 ARG A N 1
ATOM 861 C CA . ARG A 1 108 ? -5.32 -16.266 -6.297 1 98.12 108 ARG A CA 1
ATOM 862 C C . ARG A 1 108 ? -5.727 -16.312 -4.828 1 98.12 108 ARG A C 1
ATOM 864 O O . ARG A 1 108 ? -6.73 -15.719 -4.434 1 98.12 108 ARG A O 1
ATOM 871 N N . GLN A 1 109 ? -4.984 -17.047 -4.062 1 98.06 109 GLN A N 1
ATOM 872 C CA . GLN A 1 109 ? -5.25 -17.125 -2.631 1 98.06 109 GLN A CA 1
ATOM 873 C C . GLN A 1 109 ? -5.211 -15.734 -1.991 1 98.06 109 GLN A C 1
ATOM 875 O O . GLN A 1 109 ? -6.055 -15.414 -1.15 1 98.06 109 GLN A O 1
ATOM 880 N N . SER A 1 110 ? -4.23 -14.953 -2.355 1 98.62 110 SER A N 1
ATOM 881 C CA . SER A 1 110 ? -4.078 -13.602 -1.826 1 98.62 110 SER A CA 1
ATOM 882 C C . SER A 1 110 ? -5.273 -12.727 -2.191 1 98.62 110 SER A C 1
ATOM 884 O O . SER A 1 110 ? -5.793 -11.992 -1.351 1 98.62 110 SER A O 1
ATOM 886 N N . TYR A 1 111 ? -5.699 -12.844 -3.432 1 98.75 111 TYR A N 1
ATOM 887 C CA . TYR A 1 111 ? -6.887 -12.125 -3.877 1 98.75 111 TYR A CA 1
ATOM 888 C C . TYR A 1 111 ? -8.102 -12.516 -3.047 1 98.75 111 TYR A C 1
ATOM 890 O O . TYR A 1 111 ? -8.828 -11.656 -2.543 1 98.75 111 TYR A O 1
ATOM 898 N N . VAL A 1 112 ? -8.32 -13.781 -2.916 1 97.94 112 VAL A N 1
ATOM 899 C CA . VAL A 1 112 ? -9.484 -14.273 -2.182 1 97.94 112 VAL A CA 1
ATOM 900 C C . VAL A 1 112 ? -9.445 -13.758 -0.744 1 97.94 112 VAL A C 1
ATOM 902 O O . VAL A 1 112 ? -10.477 -13.383 -0.182 1 97.94 112 VAL A O 1
ATOM 905 N N . ALA A 1 113 ? -8.305 -13.719 -0.171 1 97.5 113 ALA A N 1
ATOM 906 C CA . ALA A 1 113 ? -8.133 -13.289 1.214 1 97.5 113 ALA A CA 1
ATOM 907 C C . ALA A 1 113 ? -8.484 -11.812 1.382 1 97.5 113 ALA A C 1
ATOM 909 O O . ALA A 1 113 ? -8.969 -11.398 2.439 1 97.5 113 ALA A O 1
ATOM 910 N N . MET A 1 114 ? -8.273 -11.039 0.316 1 98 114 MET A N 1
ATOM 911 C CA . MET A 1 114 ? -8.344 -9.594 0.472 1 98 114 MET A CA 1
ATOM 912 C C . MET A 1 114 ? -9.625 -9.039 -0.139 1 98 114 MET A C 1
ATOM 914 O O . MET A 1 114 ? -10.062 -7.941 0.211 1 98 114 MET A O 1
ATOM 918 N N . ALA A 1 115 ? -10.273 -9.797 -0.966 1 97.81 115 ALA A N 1
ATOM 919 C CA . ALA A 1 115 ? -11.445 -9.336 -1.702 1 97.81 115 ALA A CA 1
ATOM 920 C C . ALA A 1 115 ? -12.703 -9.422 -0.844 1 97.81 115 ALA A C 1
ATOM 922 O O . ALA A 1 115 ? -12.82 -10.312 0.004 1 97.81 115 ALA A O 1
ATOM 923 N N . PRO A 1 116 ? -13.68 -8.461 -1.127 1 96 116 PRO A N 1
ATOM 924 C CA . PRO A 1 116 ? -15.016 -8.703 -0.562 1 96 116 PRO A CA 1
ATOM 925 C C . PRO A 1 116 ? -15.57 -10.078 -0.928 1 96 116 PRO A C 1
ATOM 927 O O . PRO A 1 116 ? -15.297 -10.586 -2.018 1 96 116 PRO A O 1
ATOM 930 N N . LYS A 1 117 ? -16.406 -10.57 -0.057 1 95.44 117 LYS A N 1
ATOM 931 C CA . LYS A 1 117 ? -16.922 -11.922 -0.216 1 95.44 117 LYS A CA 1
ATOM 932 C C . LYS A 1 117 ? -17.656 -12.07 -1.544 1 95.44 117 LYS A C 1
ATOM 934 O O . LYS A 1 117 ? -17.562 -13.117 -2.197 1 95.44 117 LYS A O 1
ATOM 939 N N . ALA A 1 118 ? -18.312 -11.07 -1.921 1 94.81 118 ALA A N 1
ATOM 940 C CA . ALA A 1 118 ? -19.094 -11.125 -3.152 1 94.81 118 ALA A CA 1
ATOM 941 C C . ALA A 1 118 ? -18.188 -11.336 -4.367 1 94.81 118 ALA A C 1
ATOM 943 O O . ALA A 1 118 ? -18.594 -11.977 -5.34 1 94.81 118 ALA A O 1
ATOM 944 N N . LEU A 1 119 ? -16.984 -10.922 -4.32 1 95.56 119 LEU A N 1
ATOM 945 C CA . LEU A 1 119 ? -16.047 -11.047 -5.43 1 95.56 119 LEU A CA 1
ATOM 946 C C . LEU A 1 119 ? -15.297 -12.375 -5.363 1 95.56 119 LEU A C 1
ATOM 948 O O . LEU A 1 119 ? -15.086 -13.023 -6.387 1 95.56 119 LEU A O 1
ATOM 952 N N . SER A 1 120 ? -14.898 -12.719 -4.195 1 94 120 SER A N 1
ATOM 953 C CA . SER A 1 120 ? -14.133 -13.953 -4.066 1 94 120 SER A CA 1
ATOM 954 C C . SER A 1 120 ? -14.984 -15.172 -4.434 1 94 120 SER A C 1
ATOM 956 O O . SER A 1 120 ? -14.469 -16.172 -4.93 1 94 120 SER A O 1
ATOM 958 N N . ARG A 1 121 ? -16.25 -15.141 -4.289 1 92.06 121 ARG A N 1
ATOM 959 C CA . ARG A 1 121 ? -17.156 -16.234 -4.621 1 92.06 121 ARG A CA 1
ATOM 960 C C . ARG A 1 121 ? -17.203 -16.469 -6.129 1 92.06 121 ARG A C 1
ATOM 962 O O . ARG A 1 121 ? -17.5 -17.578 -6.578 1 92.06 121 ARG A O 1
ATOM 969 N N . LEU A 1 122 ? -16.891 -15.469 -6.848 1 89.31 122 LEU A N 1
ATOM 970 C CA . LEU A 1 122 ? -16.891 -15.594 -8.297 1 89.31 122 LEU A CA 1
ATOM 971 C C . LEU A 1 122 ? -15.797 -16.547 -8.773 1 89.31 122 LEU A C 1
ATOM 973 O O . LEU A 1 122 ? -15.891 -17.109 -9.867 1 89.31 122 LEU A O 1
ATOM 977 N N . LEU A 1 123 ? -14.82 -16.672 -8.023 1 87.44 123 LEU A N 1
ATOM 978 C CA . LEU A 1 123 ? -13.711 -17.547 -8.391 1 87.44 123 LEU A CA 1
ATOM 979 C C . LEU A 1 123 ? -14.023 -19 -8.031 1 87.44 123 LEU A C 1
ATOM 981 O O . LEU A 1 123 ? -13.477 -19.922 -8.633 1 87.44 123 LEU A O 1
ATOM 985 N N . THR A 1 124 ? -14.695 -19.203 -7.004 1 73 124 THR A N 1
ATOM 986 C CA . THR A 1 124 ? -15.078 -20.547 -6.625 1 73 124 THR A CA 1
ATOM 987 C C . THR A 1 124 ? -16.062 -21.141 -7.633 1 73 124 THR A C 1
ATOM 989 O O . THR A 1 124 ? -16.078 -22.344 -7.875 1 73 124 THR A O 1
ATOM 992 N N . GLU A 1 125 ? -16.844 -20.297 -8.125 1 61.47 125 GLU A N 1
ATOM 993 C CA . GLU A 1 125 ? -17.828 -20.766 -9.086 1 61.47 125 GLU A CA 1
ATOM 994 C C . GLU A 1 125 ? -17.203 -21 -10.461 1 61.47 125 GLU A C 1
ATOM 996 O O . GLU A 1 125 ? -17.672 -21.859 -11.219 1 61.47 125 GLU A O 1
ATOM 1001 N N . SER A 1 126 ? -16.266 -20.203 -10.789 1 52.75 126 SER A N 1
ATOM 1002 C CA . SER A 1 126 ? -15.688 -20.391 -12.117 1 52.75 126 SER A CA 1
ATOM 1003 C C . SER A 1 126 ? -14.789 -21.625 -12.156 1 52.75 126 SER A C 1
ATOM 1005 O O . SER A 1 126 ? -14.398 -22.078 -13.234 1 52.75 126 SER A O 1
ATOM 1007 N N . GLY A 1 127 ? -14.156 -22.016 -11.133 1 46.62 127 GLY A N 1
ATOM 1008 C CA . GLY A 1 127 ? -13.383 -23.25 -11.125 1 46.62 127 GLY A CA 1
ATOM 1009 C C . GLY A 1 127 ? -14.25 -24.5 -11.086 1 46.62 127 GLY A C 1
ATOM 1010 O O . GLY A 1 127 ? -13.734 -25.609 -11.094 1 46.62 127 GLY A O 1
ATOM 1011 N N . ALA A 1 128 ? -15.609 -24.438 -10.742 1 37.72 128 ALA A N 1
ATOM 1012 C CA . ALA A 1 128 ? -16.438 -25.641 -10.859 1 37.72 128 ALA A CA 1
ATOM 1013 C C . ALA A 1 128 ? -16.719 -25.969 -12.328 1 37.72 128 ALA A C 1
ATOM 1015 O O . ALA A 1 128 ? -16.891 -25.062 -13.148 1 37.72 128 ALA A O 1
ATOM 1016 N N . MET B 1 1 ? 17.219 14.148 20.906 1 82.44 1 MET B N 1
ATOM 1017 C CA . MET B 1 1 ? 15.891 14.742 20.828 1 82.44 1 MET B CA 1
ATOM 1018 C C . MET B 1 1 ? 15.289 14.547 19.438 1 82.44 1 MET B C 1
ATOM 1020 O O . MET B 1 1 ? 16.016 14.523 18.438 1 82.44 1 MET B O 1
ATOM 1024 N N . PRO B 1 2 ? 14.008 14.312 19.422 1 90.19 2 PRO B N 1
ATOM 1025 C CA . PRO B 1 2 ? 13.422 14.133 18.094 1 90.19 2 PRO B CA 1
ATOM 1026 C C . PRO B 1 2 ? 13.43 15.422 17.266 1 90.19 2 PRO B C 1
ATOM 1028 O O . PRO B 1 2 ? 13.289 16.516 17.828 1 90.19 2 PRO B O 1
ATOM 1031 N N . THR B 1 3 ? 13.734 15.312 15.977 1 95.19 3 THR B N 1
ATOM 1032 C CA . THR B 1 3 ? 13.617 16.438 15.055 1 95.19 3 THR B CA 1
ATOM 1033 C C . THR B 1 3 ? 12.156 16.859 14.906 1 95.19 3 THR B C 1
ATOM 1035 O O . THR B 1 3 ? 11.25 16.109 15.25 1 95.19 3 THR B O 1
ATOM 1038 N N . PRO B 1 4 ? 11.953 18.141 14.477 1 97.06 4 PRO B N 1
ATOM 1039 C CA . PRO B 1 4 ? 10.578 18.562 14.211 1 97.06 4 PRO B CA 1
ATOM 1040 C C . PRO B 1 4 ? 9.852 17.609 13.258 1 97.06 4 PRO B C 1
ATOM 1042 O O . PRO B 1 4 ? 8.648 17.391 13.398 1 97.06 4 PRO B O 1
ATOM 1045 N N . HIS B 1 5 ? 10.539 17.078 12.32 1 97.62 5 HIS B N 1
ATOM 1046 C CA . HIS B 1 5 ? 9.969 16.141 11.359 1 97.62 5 HIS B CA 1
ATOM 1047 C C . HIS B 1 5 ? 9.523 14.844 12.039 1 97.62 5 HIS B C 1
ATOM 1049 O O . HIS B 1 5 ? 8.43 14.336 11.773 1 97.62 5 HIS B O 1
ATOM 1055 N N . GLN B 1 6 ? 10.344 14.414 12.914 1 96.06 6 GLN B N 1
ATOM 1056 C CA . GLN B 1 6 ? 10 13.203 13.656 1 96.06 6 GLN B CA 1
ATOM 1057 C C . GLN B 1 6 ? 8.828 13.445 14.602 1 96.06 6 GLN B C 1
ATOM 1059 O O . GLN B 1 6 ? 7.988 12.562 14.797 1 96.06 6 GLN B O 1
ATOM 1064 N N . GLN B 1 7 ? 8.828 14.578 15.164 1 97.19 7 GLN B N 1
ATOM 1065 C CA . GLN B 1 7 ? 7.707 14.961 16.016 1 97.19 7 GLN B CA 1
ATOM 1066 C C . GLN B 1 7 ? 6.41 15.039 15.219 1 97.19 7 GLN B C 1
ATOM 1068 O O . GLN B 1 7 ? 5.371 14.539 15.656 1 97.19 7 GLN B O 1
ATOM 1073 N N . ALA B 1 8 ? 6.453 15.656 14.055 1 98.12 8 ALA B N 1
ATOM 1074 C CA . ALA B 1 8 ? 5.285 15.766 13.188 1 98.12 8 ALA B CA 1
ATOM 1075 C C . ALA B 1 8 ? 4.777 14.391 12.773 1 98.12 8 ALA B C 1
ATOM 1077 O O . ALA B 1 8 ? 3.572 14.133 12.812 1 98.12 8 ALA B O 1
ATOM 1078 N N . GLU B 1 9 ? 5.684 13.555 12.398 1 97.38 9 GLU B N 1
ATOM 1079 C CA . GLU B 1 9 ? 5.289 12.211 12 1 97.38 9 GLU B CA 1
ATOM 1080 C C . GLU B 1 9 ? 4.598 11.477 13.148 1 97.38 9 GLU B C 1
ATOM 1082 O O . GLU B 1 9 ? 3.58 10.805 12.945 1 97.38 9 GLU B O 1
ATOM 1087 N N . ALA B 1 10 ? 5.172 11.578 14.352 1 97.62 10 ALA B N 1
ATOM 1088 C CA . ALA B 1 10 ? 4.59 10.922 15.523 1 97.62 10 ALA B CA 1
ATOM 1089 C C . ALA B 1 10 ? 3.186 11.445 15.805 1 97.62 10 ALA B C 1
ATOM 1091 O O . ALA B 1 10 ? 2.271 10.672 16.094 1 97.62 10 ALA B O 1
ATOM 1092 N N . GLU B 1 11 ? 3.043 12.695 15.719 1 98.5 11 GLU B N 1
ATOM 1093 C CA . GLU B 1 11 ? 1.75 13.32 15.984 1 98.5 11 GLU B CA 1
ATOM 1094 C C . GLU B 1 11 ? 0.723 12.945 14.922 1 98.5 11 GLU B C 1
ATOM 1096 O O . GLU B 1 11 ? -0.422 12.625 15.242 1 98.5 11 GLU B O 1
ATOM 1101 N N . LEU B 1 12 ? 1.139 12.961 13.672 1 98.75 12 LEU B N 1
ATOM 1102 C CA . LEU B 1 12 ? 0.234 12.594 12.586 1 98.75 12 LEU B CA 1
ATOM 1103 C C . LEU B 1 12 ? -0.133 11.109 12.664 1 98.75 12 LEU B C 1
ATOM 1105 O O . LEU B 1 12 ? -1.272 10.734 12.375 1 98.75 12 LEU B O 1
ATOM 1109 N N . THR B 1 13 ? 0.821 10.32 13.047 1 98.62 13 THR B N 1
ATOM 1110 C CA . THR B 1 13 ? 0.56 8.898 13.227 1 98.62 13 THR B CA 1
ATOM 1111 C C . THR B 1 13 ? -0.469 8.672 14.336 1 98.62 13 THR B C 1
ATOM 1113 O O . THR B 1 13 ? -1.436 7.93 14.148 1 98.62 13 THR B O 1
ATOM 1116 N N . ALA B 1 14 ? -0.282 9.352 15.445 1 98.75 14 ALA B N 1
ATOM 1117 C CA . ALA B 1 14 ? -1.213 9.234 16.562 1 98.75 14 ALA B CA 1
ATOM 1118 C C . ALA B 1 14 ? -2.609 9.703 16.172 1 98.75 14 ALA B C 1
ATOM 1120 O O . ALA B 1 14 ? -3.605 9.055 16.5 1 98.75 14 ALA B O 1
ATOM 1121 N N . TYR B 1 15 ? -2.676 10.828 15.492 1 98.75 15 TYR B N 1
ATOM 1122 C CA . TYR B 1 15 ? -3.959 11.336 15.023 1 98.75 15 TYR B CA 1
ATOM 1123 C C . TYR B 1 15 ? -4.633 10.352 14.078 1 98.75 15 TYR B C 1
ATOM 1125 O O . TYR B 1 15 ? -5.812 10.031 14.242 1 98.75 15 TYR B O 1
ATOM 1133 N N . GLY B 1 16 ? -3.896 9.836 13.109 1 98.75 16 GLY B N 1
ATOM 1134 C CA . GLY B 1 16 ? -4.43 8.844 12.188 1 98.75 16 GLY B CA 1
ATOM 1135 C C . GLY B 1 16 ? -4.973 7.609 12.883 1 98.75 16 GLY B C 1
ATOM 1136 O O . GLY B 1 16 ? -6.035 7.105 12.516 1 98.75 16 GLY B O 1
ATOM 1137 N N . LEU B 1 17 ? -4.238 7.16 13.898 1 98.75 17 LEU B N 1
ATOM 1138 C CA . LEU B 1 17 ? -4.613 5.949 14.609 1 98.75 17 LEU B CA 1
ATOM 1139 C C . LEU B 1 17 ? -5.836 6.191 15.492 1 98.75 17 LEU B C 1
ATOM 1141 O O . LEU B 1 17 ? -6.469 5.242 15.961 1 98.75 17 LEU B O 1
ATOM 1145 N N . SER B 1 18 ? -6.133 7.457 15.75 1 98.38 18 SER B N 1
ATOM 1146 C CA . SER B 1 18 ? -7.324 7.785 16.531 1 98.38 18 SER B CA 1
ATOM 1147 C C . SER B 1 18 ? -8.578 7.707 15.664 1 98.38 18 SER B C 1
ATOM 1149 O O . SER B 1 18 ? -9.695 7.707 16.188 1 98.38 18 SER B O 1
ATOM 1151 N N . LEU B 1 19 ? -8.477 7.664 14.391 1 98.31 19 LEU B N 1
ATOM 1152 C CA . LEU B 1 19 ? -9.617 7.535 13.5 1 98.31 19 LEU B CA 1
ATOM 1153 C C . LEU B 1 19 ? -10.188 6.121 13.547 1 98.31 19 LEU B C 1
ATOM 1155 O O . LEU B 1 19 ? -9.453 5.16 13.789 1 98.31 19 LEU B O 1
ATOM 1159 N N . PRO B 1 20 ? -11.477 5.941 13.266 1 98.25 20 PRO B N 1
ATOM 1160 C CA . PRO B 1 20 ? -12.125 4.641 13.453 1 98.25 20 PRO B CA 1
ATOM 1161 C C . PRO B 1 20 ? -11.5 3.539 12.609 1 98.25 20 PRO B C 1
ATOM 1163 O O . PRO B 1 20 ? -11.266 3.73 11.406 1 98.25 20 PRO B O 1
ATOM 1166 N N . GLU B 1 21 ? -11.18 2.357 13.281 1 98.38 21 GLU B N 1
ATOM 1167 C CA . GLU B 1 21 ? -10.742 1.104 12.672 1 98.38 21 GLU B CA 1
ATOM 1168 C C . GLU B 1 21 ? -9.484 1.31 11.828 1 98.38 21 GLU B C 1
ATOM 1170 O O . GLU B 1 21 ? -9.398 0.805 10.711 1 98.38 21 GLU B O 1
ATOM 1175 N N . THR B 1 22 ? -8.586 2.068 12.352 1 98.62 22 THR B N 1
ATOM 1176 C CA . THR B 1 22 ? -7.332 2.338 11.656 1 98.62 22 THR B CA 1
ATOM 1177 C C . THR B 1 22 ? -6.188 1.545 12.273 1 98.62 22 THR B C 1
ATOM 1179 O O . THR B 1 22 ? -6.211 1.238 13.469 1 98.62 22 THR B O 1
ATOM 1182 N N . ASP B 1 23 ? -5.234 1.19 11.414 1 98.31 23 ASP B N 1
ATOM 1183 C CA . ASP B 1 23 ? -4 0.571 11.883 1 98.31 23 ASP B CA 1
ATOM 1184 C C . ASP B 1 23 ? -2.801 1.054 11.078 1 98.31 23 ASP B C 1
ATOM 1186 O O . ASP B 1 23 ? -2.955 1.827 10.125 1 98.31 23 ASP B O 1
ATOM 1190 N N . LEU B 1 24 ? -1.603 0.71 11.594 1 97.5 24 LEU B N 1
ATOM 1191 C CA . LEU B 1 24 ? -0.333 1.043 10.953 1 97.5 24 LEU B CA 1
ATOM 1192 C C . LEU B 1 24 ? 0.352 -0.209 10.422 1 97.5 24 LEU B C 1
ATOM 1194 O O . LEU B 1 24 ? 0.435 -1.224 11.117 1 97.5 24 LEU B O 1
ATOM 1198 N N . ALA B 1 25 ? 0.744 -0.124 9.133 1 95 25 ALA B N 1
ATOM 1199 C CA . ALA B 1 25 ? 1.44 -1.255 8.523 1 95 25 ALA B CA 1
ATOM 1200 C C . ALA B 1 25 ? 2.762 -0.813 7.902 1 95 25 ALA B C 1
ATOM 1202 O O . ALA B 1 25 ? 2.893 0.328 7.453 1 95 25 ALA B O 1
ATOM 1203 N N . PRO B 1 26 ? 3.725 -1.774 7.949 1 90.38 26 PRO B N 1
ATOM 1204 C CA . PRO B 1 26 ? 4.953 -1.426 7.23 1 90.38 26 PRO B CA 1
ATOM 1205 C C . PRO B 1 26 ? 4.738 -1.306 5.723 1 90.38 26 PRO B C 1
ATOM 1207 O O . PRO B 1 26 ? 3.941 -2.051 5.145 1 90.38 26 PRO B O 1
ATOM 1210 N N . GLY B 1 27 ? 5.316 -0.288 5.219 1 82.31 27 GLY B N 1
ATOM 1211 C CA . GLY B 1 27 ? 5.352 -0.154 3.771 1 82.31 27 GLY B CA 1
ATOM 1212 C C . GLY B 1 27 ? 6.594 -0.758 3.145 1 82.31 27 GLY B C 1
ATOM 1213 O O . GLY B 1 27 ? 7.207 -1.66 3.717 1 82.31 27 GLY B O 1
ATOM 1214 N N . TRP B 1 28 ? 6.695 -0.316 1.968 1 73 28 TRP B N 1
ATOM 1215 C CA . TRP B 1 28 ? 7.93 -0.719 1.3 1 73 28 TRP B CA 1
ATOM 1216 C C . TRP B 1 28 ? 9.117 0.072 1.832 1 73 28 TRP B C 1
ATOM 1218 O O . TRP B 1 28 ? 8.984 1.248 2.18 1 73 28 TRP B O 1
ATOM 1228 N N . ALA B 1 29 ? 10.273 -0.653 2.109 1 71.12 29 ALA B N 1
ATOM 1229 C CA . ALA B 1 29 ? 11.453 -0.017 2.686 1 71.12 29 ALA B CA 1
ATOM 1230 C C . ALA B 1 29 ? 11.125 0.636 4.027 1 71.12 29 ALA B C 1
ATOM 1232 O O . ALA B 1 29 ? 10.609 -0.019 4.934 1 71.12 29 ALA B O 1
ATOM 1233 N N . ASP B 1 30 ? 11.32 2.084 4.145 1 78.25 30 ASP B N 1
ATOM 1234 C CA . ASP B 1 30 ? 11.203 2.756 5.434 1 78.25 30 ASP B CA 1
ATOM 1235 C C . ASP B 1 30 ? 9.898 3.537 5.527 1 78.25 30 ASP B C 1
ATOM 1237 O O . ASP B 1 30 ? 9.75 4.41 6.383 1 78.25 30 ASP B O 1
ATOM 1241 N N . THR B 1 31 ? 8.938 3.17 4.637 1 89.75 31 THR B N 1
ATOM 1242 C CA . THR B 1 31 ? 7.648 3.854 4.711 1 89.75 31 THR B CA 1
ATOM 1243 C C . THR B 1 31 ? 6.68 3.092 5.613 1 89.75 31 THR B C 1
ATOM 1245 O O . THR B 1 31 ? 6.941 1.945 5.984 1 89.75 31 THR B O 1
ATOM 1248 N N . ARG B 1 32 ? 5.602 3.812 6.023 1 94 32 ARG B N 1
ATOM 1249 C CA . ARG B 1 32 ? 4.484 3.232 6.762 1 94 32 ARG B CA 1
ATOM 1250 C C . ARG B 1 32 ? 3.152 3.639 6.145 1 94 32 ARG B C 1
ATOM 1252 O O . ARG B 1 32 ? 3.039 4.707 5.543 1 94 32 ARG B O 1
ATOM 1259 N N . TYR B 1 33 ? 2.246 2.758 6.305 1 95.69 33 TYR B N 1
ATOM 1260 C CA . TYR B 1 33 ? 0.903 3.008 5.797 1 95.69 33 TYR B CA 1
ATOM 1261 C C . TYR B 1 33 ? -0.098 3.135 6.938 1 95.69 33 TYR B C 1
ATOM 1263 O O . TYR B 1 33 ? -0.135 2.291 7.836 1 95.69 33 TYR B O 1
ATOM 1271 N N . LEU B 1 34 ? -0.792 4.219 6.918 1 98.38 34 LEU B N 1
ATOM 1272 C CA . LEU B 1 34 ? -2.037 4.242 7.676 1 98.38 34 LEU B CA 1
ATOM 1273 C C . LEU B 1 34 ? -3.18 3.637 6.867 1 98.38 34 LEU B C 1
ATOM 1275 O O . LEU B 1 34 ? -3.379 3.992 5.703 1 98.38 34 LEU B O 1
ATOM 1279 N N . ARG B 1 35 ? -3.881 2.721 7.559 1 98.25 35 ARG B N 1
ATOM 1280 C CA . ARG B 1 35 ? -4.918 1.988 6.844 1 98.25 35 ARG B CA 1
ATOM 1281 C C . ARG B 1 35 ? -6.238 2.018 7.605 1 98.25 35 ARG B C 1
ATOM 1283 O O . ARG B 1 35 ? -6.25 2.076 8.836 1 98.25 35 ARG B O 1
ATOM 1290 N N . VAL B 1 36 ? -7.316 1.968 6.82 1 98.56 36 VAL B N 1
ATOM 1291 C CA . VAL B 1 36 ? -8.648 1.735 7.363 1 98.56 36 VAL B CA 1
ATOM 1292 C C . VAL B 1 36 ? -9.211 0.422 6.82 1 98.56 36 VAL B C 1
ATOM 1294 O O . VAL B 1 36 ? -9.383 0.269 5.609 1 98.56 36 VAL B O 1
ATOM 1297 N N . ARG B 1 37 ? -9.414 -0.527 7.641 1 97.19 37 ARG B N 1
ATOM 1298 C CA . ARG B 1 37 ? -9.859 -1.865 7.266 1 97.19 37 ARG B CA 1
ATOM 1299 C C . ARG B 1 37 ? -8.938 -2.471 6.211 1 97.19 37 ARG B C 1
ATOM 1301 O O . ARG B 1 37 ? -9.414 -3.055 5.23 1 97.19 37 ARG B O 1
ATOM 1308 N N . GLY B 1 38 ? -7.742 -2.176 6.406 1 96.12 38 GLY B N 1
ATOM 1309 C CA . GLY B 1 38 ? -6.738 -2.783 5.547 1 96.12 38 GLY B CA 1
ATOM 1310 C C . GLY B 1 38 ? -6.496 -2.002 4.27 1 96.12 38 GLY B C 1
ATOM 1311 O O . GLY B 1 38 ? -5.59 -2.324 3.5 1 96.12 38 GLY B O 1
ATOM 1312 N N . LYS B 1 39 ? -7.266 -1.001 4.074 1 97.38 39 LYS B N 1
ATOM 1313 C CA . LYS B 1 39 ? -7.121 -0.147 2.898 1 97.38 39 LYS B CA 1
ATOM 1314 C C . LYS B 1 39 ? -6.281 1.086 3.215 1 97.38 39 LYS B C 1
ATOM 1316 O O . LYS B 1 39 ? -6.613 1.857 4.117 1 97.38 39 LYS B O 1
ATOM 1321 N N . GLY B 1 40 ? -5.219 1.324 2.461 1 97 40 GLY B N 1
ATOM 1322 C CA . GLY B 1 40 ? -4.332 2.443 2.729 1 97 40 GLY B CA 1
ATOM 1323 C C . GLY B 1 40 ? -4.953 3.789 2.406 1 97 40 GLY B C 1
ATOM 1324 O O . GLY B 1 40 ? -5.57 3.957 1.353 1 97 40 GLY B O 1
ATOM 1325 N N . PHE B 1 41 ? -4.715 4.801 3.404 1 98.31 41 PHE B N 1
ATOM 1326 C CA . PHE B 1 41 ? -5.242 6.125 3.102 1 98.31 41 PHE B CA 1
ATOM 1327 C C . PHE B 1 41 ? -4.176 7.191 3.303 1 98.31 41 PHE B C 1
ATOM 1329 O O . PHE B 1 41 ? -4.379 8.359 2.951 1 98.31 41 PHE B O 1
ATOM 1336 N N . ALA B 1 42 ? -2.984 6.781 3.791 1 98.19 42 ALA B N 1
ATOM 1337 C CA . ALA B 1 42 ? -1.85 7.699 3.865 1 98.19 42 ALA B CA 1
ATOM 1338 C C . ALA B 1 42 ? -0.529 6.934 3.912 1 98.19 42 ALA B C 1
ATOM 1340 O O . ALA B 1 42 ? -0.461 5.836 4.465 1 98.19 42 ALA B O 1
ATOM 1341 N N . VAL B 1 43 ? 0.446 7.531 3.34 1 96.38 43 VAL B N 1
ATOM 1342 C CA . VAL B 1 43 ? 1.805 7.004 3.404 1 96.38 43 VAL B CA 1
ATOM 1343 C C . VAL B 1 43 ? 2.707 7.984 4.148 1 96.38 43 VAL B C 1
ATOM 1345 O O . VAL B 1 43 ? 2.719 9.18 3.846 1 96.38 43 VAL B O 1
ATOM 1348 N N . LEU B 1 44 ? 3.414 7.465 5.121 1 96.19 44 LEU B N 1
ATOM 1349 C CA . LEU B 1 44 ? 4.375 8.242 5.895 1 96.19 44 LEU B CA 1
ATOM 1350 C C . LEU B 1 44 ? 5.805 7.848 5.531 1 96.19 44 LEU B C 1
ATOM 1352 O O . LEU B 1 44 ? 6.188 6.684 5.664 1 96.19 44 LEU B O 1
ATOM 1356 N N . GLY B 1 45 ? 6.523 8.852 5.039 1 92.31 45 GLY B N 1
ATOM 1357 C CA . GLY B 1 45 ? 7.918 8.602 4.715 1 92.31 45 GLY B CA 1
ATOM 1358 C C . GLY B 1 45 ? 8.156 8.383 3.232 1 92.31 45 GL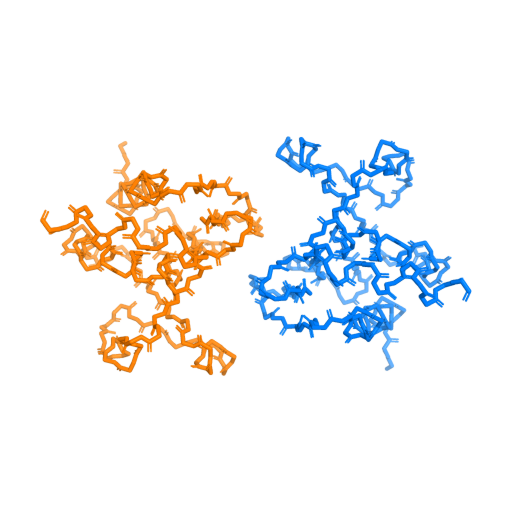Y B C 1
ATOM 1359 O O . GLY B 1 45 ? 7.219 8.438 2.432 1 92.31 45 GLY B O 1
ATOM 1360 N N . ASP B 1 46 ? 9.469 8.273 2.93 1 84.38 46 ASP B N 1
ATOM 1361 C CA . ASP B 1 46 ? 9.922 8 1.571 1 84.38 46 ASP B CA 1
ATOM 1362 C C . ASP B 1 46 ? 11.227 7.199 1.578 1 84.38 46 ASP B C 1
ATOM 1364 O O . ASP B 1 46 ? 11.883 7.086 2.613 1 84.38 46 ASP B O 1
ATOM 1368 N N . LYS B 1 47 ? 11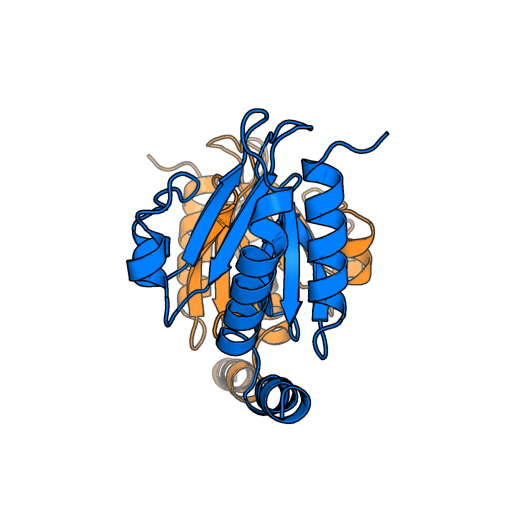.453 6.598 0.42 1 75.31 47 LYS B N 1
ATOM 1369 C CA . LYS B 1 47 ? 12.688 5.832 0.283 1 75.31 47 LYS B CA 1
ATOM 1370 C C . LYS B 1 47 ? 13.906 6.711 0.547 1 75.31 47 LYS B C 1
ATOM 1372 O O . LYS B 1 47 ? 14.055 7.777 -0.056 1 75.31 47 LYS B O 1
ATOM 1377 N N . GLY B 1 48 ? 14.727 6.207 1.443 1 78.81 48 GLY B N 1
ATOM 1378 C CA . GLY B 1 48 ? 16 6.879 1.672 1 78.81 48 GLY B CA 1
ATOM 1379 C C . GLY B 1 48 ? 15.844 8.25 2.301 1 78.81 48 GLY B C 1
ATOM 1380 O O . GLY B 1 48 ? 16.75 9.086 2.209 1 78.81 48 GLY B O 1
ATOM 1381 N N . GLN B 1 49 ? 14.758 8.484 2.877 1 86.5 49 GLN B N 1
ATOM 1382 C CA . GLN B 1 49 ? 14.461 9.789 3.457 1 86.5 49 GLN B CA 1
ATOM 1383 C C . GLN B 1 49 ? 15.383 10.078 4.641 1 86.5 49 GLN B C 1
ATOM 1385 O O . GLN B 1 49 ? 15.609 9.211 5.484 1 86.5 49 GLN B O 1
ATOM 1390 N N . ALA B 1 50 ? 15.844 11.352 4.598 1 89.69 50 ALA B N 1
ATOM 1391 C CA . ALA B 1 50 ? 16.703 11.812 5.688 1 89.69 50 ALA B CA 1
ATOM 1392 C C . ALA B 1 50 ? 15.922 11.93 6.992 1 89.69 50 ALA B C 1
ATOM 1394 O O . ALA B 1 50 ? 14.688 12.023 6.977 1 89.69 50 ALA B O 1
ATOM 1395 N N . HIS B 1 51 ? 16.703 11.984 8.141 1 90.38 51 HIS B N 1
ATOM 1396 C CA . HIS B 1 51 ? 16.078 12.055 9.453 1 90.38 51 HIS B CA 1
ATOM 1397 C C . HIS B 1 51 ? 15.375 13.398 9.656 1 90.38 51 HIS B C 1
ATOM 1399 O O . HIS B 1 51 ? 14.461 13.508 10.477 1 90.38 51 HIS B O 1
ATOM 1405 N N . ASP B 1 52 ? 15.875 14.414 8.977 1 95 52 ASP B N 1
ATOM 1406 C CA . ASP B 1 52 ? 15.297 15.742 9.117 1 95 52 ASP B CA 1
ATOM 1407 C C . ASP B 1 52 ? 14.469 16.109 7.891 1 95 52 ASP B C 1
ATOM 1409 O O . ASP B 1 52 ? 14.5 17.25 7.434 1 95 52 ASP B O 1
ATOM 1413 N N . ALA B 1 53 ? 13.82 15.141 7.355 1 97.06 53 ALA B N 1
ATOM 1414 C CA . ALA B 1 53 ? 12.859 15.305 6.27 1 97.06 53 ALA B CA 1
ATOM 1415 C C . ALA B 1 53 ? 11.648 14.406 6.473 1 97.06 53 ALA B C 1
ATOM 1417 O O . ALA B 1 53 ? 11.695 13.453 7.254 1 97.06 53 ALA B O 1
ATOM 1418 N N . LEU B 1 54 ? 10.586 14.758 5.836 1 97.19 54 LEU B N 1
ATOM 1419 C CA . LEU B 1 54 ? 9.383 13.93 5.895 1 97.19 54 LEU B CA 1
ATOM 1420 C C . LEU B 1 54 ? 8.539 14.109 4.637 1 97.19 54 LEU B C 1
ATOM 1422 O O . LEU B 1 54 ? 8.297 15.234 4.199 1 97.19 54 LEU B O 1
ATOM 1426 N N . THR B 1 55 ? 8.242 13.031 4.055 1 96.5 55 THR B N 1
ATOM 1427 C CA . THR B 1 55 ? 7.293 12.984 2.947 1 96.5 55 THR B CA 1
ATOM 1428 C C . THR B 1 55 ? 5.977 12.344 3.385 1 96.5 55 THR B C 1
ATOM 1430 O O . THR B 1 55 ? 5.98 11.336 4.094 1 96.5 55 THR B O 1
ATOM 1433 N N . LEU B 1 56 ? 4.883 12.977 3.02 1 97.56 56 LEU B N 1
ATOM 1434 C CA . LEU B 1 56 ? 3.537 12.5 3.311 1 97.56 56 LEU B CA 1
ATOM 1435 C C . LEU B 1 56 ? 2.697 12.43 2.039 1 97.56 56 LEU B C 1
ATOM 1437 O O . LEU B 1 56 ? 2.752 13.336 1.205 1 97.56 56 LEU B O 1
ATOM 1441 N N . THR B 1 57 ? 1.97 11.344 1.899 1 96.81 57 THR B N 1
ATOM 1442 C CA . THR B 1 57 ? 1.106 11.164 0.738 1 96.81 57 THR B CA 1
ATOM 1443 C C . THR B 1 57 ? -0.336 10.914 1.17 1 96.81 57 THR B C 1
ATOM 1445 O O . THR B 1 57 ? -0.598 10.062 2.021 1 96.81 57 THR B O 1
ATOM 1448 N N . PHE B 1 58 ? -1.243 11.695 0.606 1 97.75 58 PHE B N 1
ATOM 1449 C CA . PHE B 1 58 ? -2.656 11.656 0.966 1 97.75 58 PHE B CA 1
ATOM 1450 C C . PHE B 1 58 ? -3.531 11.609 -0.28 1 97.75 58 PHE B C 1
ATOM 1452 O O . PHE B 1 58 ? -3.197 12.211 -1.304 1 97.75 58 PHE B O 1
ATOM 1459 N N . LYS B 1 59 ? -4.676 11.016 -0.111 1 97.94 59 LYS B N 1
ATOM 1460 C CA . LYS B 1 59 ? -5.723 11.172 -1.118 1 97.94 59 LYS B CA 1
ATOM 1461 C C . LYS B 1 59 ? -6.598 12.383 -0.823 1 97.94 59 LYS B C 1
ATOM 1463 O O . LYS B 1 59 ? -7.234 12.453 0.23 1 97.94 59 LYS B O 1
ATOM 1468 N N . LEU B 1 60 ? -6.66 13.328 -1.79 1 98.38 60 LEU B N 1
ATOM 1469 C CA . LEU B 1 60 ? -7.41 14.562 -1.585 1 98.38 60 LEU B CA 1
ATOM 1470 C C . LEU B 1 60 ? -8.414 14.781 -2.713 1 98.38 60 LEU B C 1
ATOM 1472 O O . LEU B 1 60 ? -8.25 15.688 -3.529 1 98.38 60 LEU B O 1
ATOM 1476 N N . PRO B 1 61 ? -9.555 14.102 -2.664 1 97.81 61 PRO B N 1
ATOM 1477 C CA . PRO B 1 61 ? -10.5 14.203 -3.775 1 97.81 61 PRO B CA 1
ATOM 1478 C C . PRO B 1 61 ? -11.094 15.602 -3.922 1 97.81 61 PRO B C 1
ATOM 1480 O O . PRO B 1 61 ? -11.445 16.016 -5.027 1 97.81 61 PRO B O 1
ATOM 1483 N N . ILE B 1 62 ? -11.141 16.344 -2.891 1 95.62 62 ILE B N 1
ATOM 1484 C CA . ILE B 1 62 ? -11.797 17.656 -2.906 1 95.62 62 ILE B CA 1
ATOM 1485 C C . ILE B 1 62 ? -10.758 18.75 -3.115 1 95.62 62 ILE B C 1
ATOM 1487 O O . ILE B 1 62 ? -10.938 19.625 -3.959 1 95.62 62 ILE B O 1
ATOM 1491 N N . SER B 1 63 ? -9.656 18.656 -2.537 1 97.38 63 SER B N 1
ATOM 1492 C CA . SER B 1 63 ? -8.766 19.812 -2.434 1 97.38 63 SER B CA 1
ATOM 1493 C C . SER B 1 63 ? -7.527 19.625 -3.303 1 97.38 63 SER B C 1
ATOM 1495 O O . SER B 1 63 ? -6.656 20.5 -3.338 1 97.38 63 SER B O 1
ATOM 1497 N N . TYR B 1 64 ? -7.434 18.625 -4.062 1 97.75 64 TYR B N 1
ATOM 1498 C CA . TYR B 1 64 ? -6.207 18.266 -4.773 1 97.75 64 TYR B CA 1
ATOM 1499 C C . TYR B 1 64 ? -5.699 19.453 -5.594 1 97.75 64 TYR B C 1
ATOM 1501 O O . TYR B 1 64 ? -4.543 19.859 -5.465 1 97.75 64 TYR B O 1
ATOM 1509 N N . GLU B 1 65 ? -6.574 20.062 -6.406 1 96.56 65 GLU B N 1
ATOM 1510 C CA . GLU B 1 65 ? -6.148 21.141 -7.301 1 96.56 65 GLU B CA 1
ATOM 1511 C C . GLU B 1 65 ? -5.668 22.359 -6.516 1 96.56 65 GLU B C 1
ATOM 1513 O O . GLU B 1 65 ? -4.672 22.984 -6.883 1 96.56 65 GLU B O 1
ATOM 1518 N N . MET B 1 66 ? -6.297 22.594 -5.445 1 96.56 66 MET B N 1
ATOM 1519 C CA . MET B 1 66 ? -6.023 23.781 -4.656 1 96.56 66 MET B CA 1
ATOM 1520 C C . MET B 1 66 ? -4.672 23.688 -3.961 1 96.56 66 MET B C 1
ATOM 1522 O O . MET B 1 66 ? -3.988 24.688 -3.768 1 96.56 66 MET B O 1
ATOM 1526 N N . VAL B 1 67 ? -4.25 22.484 -3.652 1 97.56 67 VAL B N 1
ATOM 1527 C CA . VAL B 1 67 ? -3.064 22.359 -2.812 1 97.56 67 VAL B CA 1
ATOM 1528 C C . VAL B 1 67 ? -1.819 22.25 -3.689 1 97.56 67 VAL B C 1
ATOM 1530 O O . VAL B 1 67 ? -0.694 22.375 -3.199 1 97.56 67 VAL B O 1
ATOM 1533 N N . GLN B 1 68 ? -2.018 22.156 -5.027 1 96.44 68 GLN B N 1
ATOM 1534 C CA . GLN B 1 68 ? -0.896 21.891 -5.922 1 96.44 68 GLN B CA 1
ATOM 1535 C C . GLN B 1 68 ? 0.047 23.094 -5.992 1 96.44 68 GLN B C 1
ATOM 1537 O O . GLN B 1 68 ? 1.219 22.953 -6.348 1 96.44 68 GLN B O 1
ATOM 1542 N N . ASP B 1 69 ? -0.394 24.25 -5.504 1 94.94 69 ASP B N 1
ATOM 1543 C CA . ASP B 1 69 ? 0.414 25.453 -5.621 1 94.94 69 ASP B CA 1
ATOM 1544 C C . ASP B 1 69 ? 1.201 25.719 -4.336 1 94.94 69 ASP B C 1
ATOM 1546 O O . ASP B 1 69 ? 2.033 26.625 -4.285 1 94.94 69 ASP B O 1
ATOM 1550 N N . LEU B 1 70 ? 0.964 24.891 -3.363 1 96.31 70 LEU B N 1
ATOM 1551 C CA . LEU B 1 70 ? 1.723 25.062 -2.127 1 96.31 70 LEU B CA 1
ATOM 1552 C C . LEU B 1 70 ? 3.18 24.656 -2.328 1 96.31 70 LEU B C 1
ATOM 1554 O O . LEU B 1 70 ? 3.471 23.703 -3.049 1 96.31 70 LEU B O 1
ATOM 1558 N N . PRO B 1 71 ? 4.078 25.359 -1.633 1 95.56 71 PRO B N 1
ATOM 1559 C CA . PRO B 1 71 ? 5.504 25.172 -1.914 1 95.56 71 PRO B CA 1
ATOM 1560 C C . PRO B 1 71 ? 6.012 23.797 -1.511 1 95.56 71 PRO B C 1
ATOM 1562 O O . PRO B 1 71 ? 6.988 23.297 -2.078 1 95.56 71 PRO B O 1
ATOM 1565 N N . PHE B 1 72 ? 5.367 23.172 -0.568 1 97.62 72 PHE B N 1
ATOM 1566 C CA . PHE B 1 72 ? 5.867 21.891 -0.077 1 97.62 72 PHE B CA 1
ATOM 1567 C C . PHE B 1 72 ? 5.141 20.734 -0.751 1 97.62 72 PHE B C 1
ATOM 1569 O O . PHE B 1 72 ? 5.348 19.578 -0.396 1 97.62 72 PHE B O 1
ATOM 1576 N N . VAL B 1 73 ? 4.293 21.016 -1.745 1 97.69 73 VAL B N 1
ATOM 1577 C CA . VAL B 1 73 ? 3.6 19.969 -2.471 1 97.69 73 VAL B CA 1
ATOM 1578 C C . VAL B 1 73 ? 4.352 19.641 -3.762 1 97.69 73 VAL B C 1
ATOM 1580 O O . VAL B 1 73 ? 4.715 20.547 -4.516 1 97.69 73 VAL B O 1
ATOM 1583 N N . ARG B 1 74 ? 4.605 18.328 -3.943 1 95.38 74 ARG B N 1
ATOM 1584 C CA . ARG B 1 74 ? 5.328 17.844 -5.113 1 95.38 74 ARG B CA 1
ATOM 1585 C C . ARG B 1 74 ? 4.383 17.172 -6.098 1 95.38 74 ARG B C 1
ATOM 1587 O O . ARG B 1 74 ? 3.367 16.594 -5.695 1 95.38 74 ARG B O 1
ATOM 1594 N N . GLN B 1 75 ? 4.801 17.219 -7.336 1 90.56 75 GLN B N 1
ATOM 1595 C CA . GLN B 1 75 ? 4.02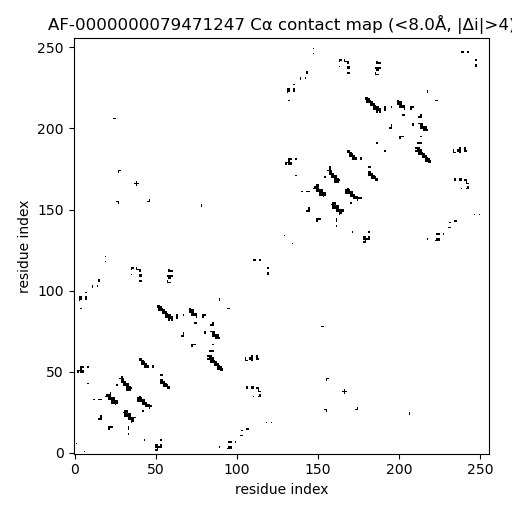 16.547 -8.367 1 90.56 75 GLN B CA 1
ATOM 1596 C C . GLN B 1 75 ? 4.336 15.055 -8.414 1 90.56 75 GLN B C 1
ATOM 1598 O O . GLN B 1 75 ? 5.504 14.664 -8.477 1 90.56 75 GLN B O 1
ATOM 1603 N N . GLY B 1 76 ? 3.34 14.312 -8.312 1 87.69 76 GLY B N 1
ATOM 1604 C CA . GLY B 1 76 ? 3.496 12.875 -8.469 1 87.69 76 GLY B CA 1
ATOM 1605 C C . GLY B 1 76 ? 3.387 12.414 -9.914 1 87.69 76 GLY B C 1
ATOM 1606 O O . GLY B 1 76 ? 3.35 13.242 -10.828 1 87.69 76 GLY B O 1
ATOM 1607 N N . SER B 1 77 ? 3.48 11.133 -10.109 1 89.94 77 SER B N 1
ATOM 1608 C CA . SER B 1 77 ? 3.291 10.562 -11.445 1 89.94 77 SER B CA 1
ATOM 1609 C C . SER B 1 77 ? 1.896 10.867 -11.977 1 89.94 77 SER B C 1
ATOM 1611 O O . SER B 1 77 ? 1.024 11.32 -11.234 1 89.94 77 SER B O 1
ATOM 1613 N N . PRO B 1 78 ? 1.681 10.633 -13.227 1 93.94 78 PRO B N 1
ATOM 1614 C CA . PRO B 1 78 ? 0.342 10.844 -13.789 1 93.94 78 PRO B CA 1
ATOM 1615 C C . PRO B 1 78 ? -0.733 10.039 -13.055 1 93.94 78 PRO B C 1
ATOM 1617 O O . PRO B 1 78 ? -1.872 10.5 -12.93 1 93.94 78 PRO B O 1
ATOM 1620 N N . TRP B 1 79 ? -0.427 8.906 -12.57 1 94.06 79 TRP B N 1
ATOM 1621 C CA . TRP B 1 79 ? -1.381 8.094 -11.82 1 94.06 79 TRP B CA 1
ATOM 1622 C C . TRP B 1 79 ? -1.84 8.828 -10.562 1 94.06 79 TRP B C 1
ATOM 1624 O O . TRP B 1 79 ? -3.035 8.867 -10.258 1 94.06 79 TRP B O 1
ATOM 1634 N N . TYR B 1 80 ? -0.88 9.43 -9.875 1 93.94 80 TYR B N 1
ATOM 1635 C CA . TYR B 1 80 ? -1.19 10.148 -8.641 1 93.94 80 TYR B CA 1
ATOM 1636 C C . TYR B 1 80 ? -2.113 11.328 -8.914 1 93.94 80 TYR B C 1
ATOM 1638 O O . TYR B 1 80 ? -3.035 11.594 -8.141 1 93.94 80 TYR B O 1
ATOM 1646 N N . ARG B 1 81 ? -1.817 11.969 -9.992 1 94.69 81 ARG B N 1
ATOM 1647 C CA . ARG B 1 81 ? -2.664 13.094 -10.375 1 94.69 81 ARG B CA 1
ATOM 1648 C C . ARG B 1 81 ? -4.074 12.625 -10.719 1 94.69 81 ARG B C 1
ATOM 1650 O O . ARG B 1 81 ? -5.055 13.188 -10.234 1 94.69 81 ARG B O 1
ATOM 1657 N N . GLN B 1 82 ? -4.129 11.617 -11.469 1 96.25 82 GLN B N 1
ATOM 1658 C CA . GLN B 1 82 ? -5.414 11.102 -11.922 1 96.25 82 GLN B CA 1
ATOM 1659 C C . GLN B 1 82 ? -6.262 10.625 -10.75 1 96.25 82 GLN B C 1
ATOM 1661 O O . GLN B 1 82 ? -7.48 10.82 -10.734 1 96.25 82 GLN B O 1
ATOM 1666 N N . HIS B 1 83 ? -5.637 10.133 -9.758 1 96.88 83 HIS B N 1
ATOM 1667 C CA . HIS B 1 83 ? -6.363 9.555 -8.633 1 96.88 83 HIS B CA 1
ATOM 1668 C C . HIS B 1 83 ? -6.352 10.484 -7.43 1 96.88 83 HIS B C 1
ATOM 1670 O O . HIS B 1 83 ? -6.801 10.109 -6.344 1 96.88 83 HIS B O 1
ATOM 1676 N N . ARG B 1 84 ? -5.805 11.664 -7.543 1 97.94 84 ARG B N 1
ATOM 1677 C CA . ARG B 1 84 ? -5.879 12.789 -6.613 1 97.94 84 ARG B CA 1
ATOM 1678 C C . ARG B 1 84 ? -5.121 12.484 -5.324 1 97.94 84 ARG B C 1
ATOM 1680 O O . ARG B 1 84 ? -5.609 12.766 -4.23 1 97.94 84 ARG B O 1
ATOM 1687 N N . TRP B 1 85 ? -3.996 11.828 -5.477 1 97.19 85 TRP B N 1
ATOM 1688 C CA . TRP B 1 85 ? -3.055 11.68 -4.371 1 97.19 85 TRP B CA 1
ATOM 1689 C C . TRP B 1 85 ? -2.021 12.805 -4.379 1 97.19 85 TRP B C 1
ATOM 1691 O O . TRP B 1 85 ? -1.318 13 -5.375 1 97.19 85 TRP B O 1
ATOM 1701 N N . ALA B 1 86 ? -1.915 13.516 -3.332 1 97.56 86 ALA B N 1
ATOM 1702 C CA . ALA B 1 86 ? -0.949 14.602 -3.197 1 97.56 86 ALA B CA 1
ATOM 1703 C C . ALA B 1 86 ? 0.259 14.164 -2.373 1 97.56 86 ALA B C 1
ATOM 1705 O O . ALA B 1 86 ? 0.123 13.383 -1.429 1 97.56 86 ALA B O 1
ATOM 1706 N N . ILE B 1 87 ? 1.388 14.711 -2.773 1 96.56 87 ILE B N 1
ATOM 1707 C CA . ILE B 1 87 ? 2.633 14.422 -2.07 1 96.56 87 ILE B CA 1
ATOM 1708 C C . ILE B 1 87 ? 3.17 15.703 -1.431 1 96.56 87 ILE B C 1
ATOM 1710 O O . ILE B 1 87 ? 3.461 16.672 -2.129 1 96.56 87 ILE B O 1
ATOM 1714 N N . ALA B 1 88 ? 3.234 15.711 -0.12 1 98 88 ALA B N 1
ATOM 1715 C CA . ALA B 1 88 ? 3.859 16.812 0.613 1 98 88 ALA B CA 1
ATOM 1716 C C . ALA B 1 88 ? 5.258 16.422 1.085 1 98 88 ALA B C 1
ATOM 1718 O O . ALA B 1 88 ? 5.449 15.367 1.685 1 98 88 ALA B O 1
ATOM 1719 N N . HIS B 1 89 ? 6.164 17.297 0.802 1 97.31 89 HIS B N 1
ATOM 1720 C CA . HIS B 1 89 ? 7.543 17.047 1.201 1 97.31 89 HIS B CA 1
ATOM 1721 C C . HIS B 1 89 ? 8.109 18.234 1.983 1 97.31 89 HIS B C 1
ATOM 1723 O O . HIS B 1 89 ? 8.031 19.375 1.527 1 97.31 89 HIS B O 1
ATOM 1729 N N . PHE B 1 90 ? 8.68 17.875 3.166 1 98.06 90 PHE B N 1
ATOM 1730 C CA . PHE B 1 90 ? 9.289 18.875 4.039 1 98.06 90 PHE B CA 1
ATOM 1731 C C . PHE B 1 90 ? 10.766 18.547 4.273 1 98.06 90 PHE B C 1
ATOM 1733 O O . PHE B 1 90 ? 11.094 17.484 4.801 1 98.06 90 PHE B O 1
ATOM 1740 N N . ASP B 1 91 ? 11.586 19.484 3.895 1 96.5 91 ASP B N 1
ATOM 1741 C CA . ASP B 1 91 ? 13.008 19.312 4.176 1 96.5 91 ASP B CA 1
ATOM 1742 C C . ASP B 1 91 ? 13.414 20.094 5.43 1 96.5 91 ASP B C 1
ATOM 1744 O O . ASP B 1 91 ? 12.555 20.594 6.16 1 96.5 91 ASP B O 1
ATOM 1748 N N . SER B 1 92 ? 14.711 20.109 5.723 1 95.31 92 SER B N 1
ATOM 1749 C CA . SER B 1 92 ? 15.227 20.656 6.969 1 95.31 92 SER B CA 1
ATOM 1750 C C . SER B 1 92 ? 14.914 22.141 7.082 1 95.31 92 SER B C 1
ATOM 1752 O O . SER B 1 92 ? 14.852 22.688 8.188 1 95.31 92 SER B O 1
ATOM 1754 N N . GLU B 1 93 ? 14.633 22.766 6 1 94.69 93 GLU B N 1
ATOM 1755 C CA . GLU B 1 93 ? 14.422 24.219 6.016 1 94.69 93 GLU B CA 1
ATOM 1756 C C . GLU B 1 93 ? 12.945 24.547 6.219 1 94.69 93 GLU B C 1
ATOM 1758 O O . GLU B 1 93 ? 12.594 25.703 6.5 1 94.69 93 GLU B O 1
ATOM 1763 N N . ASP B 1 94 ? 12.078 23.578 6.07 1 96.06 94 ASP B N 1
ATOM 1764 C CA . ASP B 1 94 ? 10.633 23.797 6.176 1 96.06 94 ASP B CA 1
ATOM 1765 C C . ASP B 1 94 ? 10.172 23.703 7.629 1 96.06 94 ASP B C 1
ATOM 1767 O O . ASP B 1 94 ? 10.68 22.891 8.398 1 96.06 94 ASP B O 1
ATOM 1771 N N . ASP B 1 95 ? 9.289 24.594 7.945 1 96.62 95 ASP B N 1
ATOM 1772 C CA . ASP B 1 95 ? 8.664 24.516 9.266 1 96.62 95 ASP B CA 1
ATOM 1773 C C . ASP B 1 95 ? 7.418 23.641 9.234 1 96.62 95 ASP B C 1
ATOM 1775 O O . ASP B 1 95 ? 6.297 24.141 9.227 1 96.62 95 ASP B O 1
ATOM 1779 N N . ILE B 1 96 ? 7.574 22.359 9.422 1 98 96 ILE B N 1
ATOM 1780 C CA . ILE B 1 96 ? 6.48 21.406 9.281 1 98 96 ILE B CA 1
ATOM 1781 C C . ILE B 1 96 ? 5.504 21.562 10.445 1 98 96 ILE B C 1
ATOM 1783 O O . ILE B 1 96 ? 4.301 21.344 10.289 1 98 96 ILE B O 1
ATOM 1787 N N . LEU B 1 97 ? 5.996 21.938 11.57 1 98.12 97 LEU B N 1
ATOM 1788 C CA . LEU B 1 97 ? 5.121 22.047 12.734 1 98.12 97 LEU B CA 1
ATOM 1789 C C . LEU B 1 97 ? 4.09 23.156 12.523 1 98.12 97 LEU B C 1
ATOM 1791 O O . LEU B 1 97 ? 2.975 23.078 13.047 1 98.12 97 LEU B O 1
ATOM 1795 N N . ALA B 1 98 ? 4.434 24.109 11.719 1 98.06 98 ALA B N 1
ATOM 1796 C CA . ALA B 1 98 ? 3.5 25.172 11.398 1 98.06 98 ALA B CA 1
ATOM 1797 C C . ALA B 1 98 ? 2.371 24.672 10.508 1 98.06 98 ALA B C 1
ATOM 1799 O O . ALA B 1 98 ? 1.343 25.344 10.359 1 98.06 98 ALA B O 1
ATOM 1800 N N . GLU B 1 99 ? 2.557 23.547 9.906 1 98.19 99 GLU B N 1
ATOM 1801 C 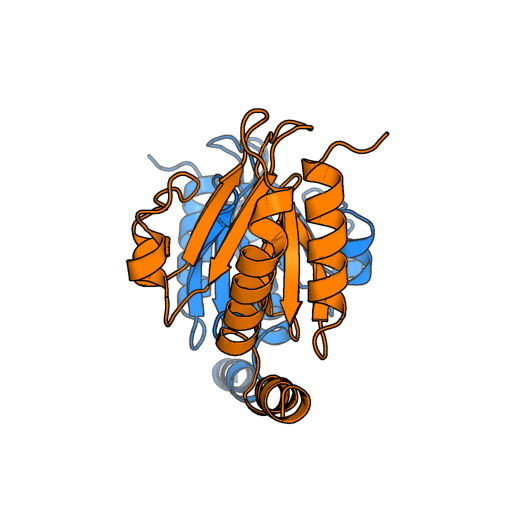CA . GLU B 1 99 ? 1.591 23.016 8.938 1 98.19 99 GLU B CA 1
ATOM 1802 C C . GLU B 1 99 ? 0.753 21.906 9.547 1 98.19 99 GLU B C 1
ATOM 1804 O O . GLU B 1 99 ? -0.014 21.234 8.836 1 98.19 99 GLU B O 1
ATOM 1809 N N . MET B 1 100 ? 0.785 21.719 10.844 1 98.56 100 MET B N 1
ATOM 1810 C CA . MET B 1 100 ? 0.203 20.531 11.469 1 98.56 100 MET B CA 1
ATOM 1811 C C . MET B 1 100 ? -1.314 20.531 11.32 1 98.56 100 MET B C 1
ATOM 1813 O O . MET B 1 100 ? -1.913 19.484 11.07 1 98.56 100 MET B O 1
ATOM 1817 N N . ASP B 1 101 ? -1.939 21.641 11.438 1 98.06 101 ASP B N 1
ATOM 1818 C CA . ASP B 1 101 ? -3.389 21.703 11.281 1 98.06 101 ASP B CA 1
ATOM 1819 C C . ASP B 1 101 ? -3.801 21.344 9.859 1 98.06 101 ASP B C 1
ATOM 1821 O O . ASP B 1 101 ? -4.758 20.594 9.656 1 98.06 101 ASP B O 1
ATOM 1825 N N . THR B 1 102 ? -3.084 21.891 8.922 1 97.94 102 THR B N 1
ATOM 1826 C CA . THR B 1 102 ? -3.328 21.578 7.516 1 97.94 102 THR B CA 1
ATOM 1827 C C . THR B 1 102 ? -3.143 20.094 7.25 1 97.94 102 THR B C 1
ATOM 1829 O O . THR B 1 102 ? -3.998 19.453 6.633 1 97.94 102 THR B O 1
ATOM 1832 N N . LEU B 1 103 ? -2.115 19.531 7.754 1 98.56 103 LEU B N 1
ATOM 1833 C CA . LEU B 1 103 ? -1.771 18.141 7.504 1 98.56 103 LEU B CA 1
ATOM 1834 C C . LEU B 1 103 ? -2.773 17.203 8.172 1 98.56 103 LEU B C 1
ATOM 1836 O O . LEU B 1 103 ? -3.143 16.172 7.602 1 98.56 103 LEU B O 1
ATOM 1840 N N . LYS B 1 104 ? -3.246 17.594 9.344 1 98.56 104 LYS B N 1
ATOM 1841 C CA . LYS B 1 104 ? -4.297 16.797 9.984 1 98.56 104 LYS B CA 1
ATOM 1842 C C . LYS B 1 104 ? -5.594 16.859 9.188 1 98.56 104 LYS B C 1
ATOM 1844 O O . LYS B 1 104 ? -6.309 15.867 9.07 1 98.56 104 LYS B O 1
ATOM 1849 N N . GLY B 1 105 ? -5.871 18.031 8.68 1 98 105 GLY B N 1
ATOM 1850 C CA . GLY B 1 105 ? -7.023 18.156 7.797 1 98 105 GLY B CA 1
ATOM 1851 C C . GLY B 1 105 ? -6.93 17.297 6.555 1 98 105 GLY B C 1
ATOM 1852 O O . GLY B 1 105 ? -7.91 16.656 6.16 1 98 105 GLY B O 1
ATOM 1853 N N . TRP B 1 106 ? -5.746 17.25 5.941 1 98.62 106 TRP B N 1
ATOM 1854 C CA . TRP B 1 106 ? -5.523 16.391 4.777 1 98.62 106 TRP B CA 1
ATOM 1855 C C . TRP B 1 106 ? -5.668 14.922 5.148 1 98.62 106 TRP B C 1
ATOM 1857 O O . TRP B 1 106 ? -6.266 14.141 4.398 1 98.62 106 TRP B O 1
ATOM 1867 N N . LEU B 1 107 ? -5.168 14.594 6.285 1 98.56 107 LEU B N 1
ATOM 1868 C CA . LEU B 1 107 ? -5.254 13.219 6.754 1 98.56 107 LEU B CA 1
ATOM 1869 C C . LEU B 1 107 ? -6.707 12.805 6.965 1 98.56 107 LEU B C 1
ATOM 1871 O O . LEU B 1 107 ? -7.113 11.711 6.559 1 98.56 107 LEU B O 1
ATOM 1875 N N . ARG B 1 108 ? -7.43 13.672 7.543 1 98.19 108 ARG B N 1
ATOM 1876 C CA . ARG B 1 108 ? -8.852 13.414 7.758 1 98.19 108 ARG B CA 1
ATOM 1877 C C . ARG B 1 108 ? -9.586 13.266 6.43 1 98.19 108 ARG B C 1
ATOM 1879 O O . ARG B 1 108 ? -10.398 12.352 6.262 1 98.19 108 ARG B O 1
ATOM 1886 N N . GLN B 1 109 ? -9.344 14.18 5.543 1 98.06 109 GLN B N 1
ATOM 1887 C CA . GLN B 1 109 ? -9.953 14.094 4.219 1 98.06 109 GLN B CA 1
ATOM 1888 C C . GLN B 1 109 ? -9.602 12.781 3.533 1 98.06 109 GLN B C 1
ATOM 1890 O O . GLN B 1 109 ? -10.461 12.156 2.904 1 98.06 109 GLN B O 1
ATOM 1895 N N . SER B 1 110 ? -8.352 12.391 3.623 1 98.62 110 SER B N 1
ATOM 1896 C CA . SER B 1 110 ? -7.883 11.148 3.018 1 98.62 110 SER B CA 1
ATOM 1897 C C . SER B 1 110 ? -8.586 9.938 3.623 1 98.62 110 SER B C 1
ATOM 1899 O O . SER B 1 110 ? -9.008 9.039 2.898 1 98.62 110 SER B O 1
ATOM 1901 N N . TYR B 1 111 ? -8.719 9.953 4.922 1 98.75 111 TYR B N 1
ATOM 1902 C CA . TYR B 1 111 ? -9.445 8.898 5.605 1 98.75 111 TYR B CA 1
ATOM 1903 C C . TYR B 1 111 ? -10.883 8.812 5.109 1 98.75 111 TYR B C 1
ATOM 1905 O O . TYR B 1 111 ? -11.367 7.734 4.754 1 98.75 111 TYR B O 1
ATOM 1913 N N . VAL B 1 112 ? -11.539 9.922 5.082 1 97.88 112 VAL B N 1
ATOM 1914 C CA . VAL B 1 112 ? -12.938 9.953 4.668 1 97.88 112 VAL B CA 1
ATOM 1915 C C . VAL B 1 112 ? -13.07 9.422 3.242 1 97.88 112 VAL B C 1
ATOM 1917 O O . VAL B 1 112 ? -14.016 8.695 2.928 1 97.88 112 VAL B O 1
ATOM 1920 N N . ALA B 1 113 ? -12.164 9.75 2.414 1 97.5 113 ALA B N 1
ATOM 1921 C CA . ALA B 1 113 ? -12.188 9.352 1.01 1 97.5 113 ALA B CA 1
ATOM 1922 C C . ALA B 1 113 ? -12.047 7.836 0.87 1 97.5 113 ALA B C 1
ATOM 1924 O O . ALA B 1 113 ? -12.594 7.238 -0.06 1 97.5 113 ALA B O 1
ATOM 1925 N N . MET B 1 114 ? -11.336 7.223 1.824 1 97.94 114 MET B N 1
ATOM 1926 C CA . MET B 1 114 ? -10.945 5.832 1.632 1 97.94 114 MET B CA 1
ATOM 1927 C C . MET B 1 114 ? -11.781 4.902 2.504 1 97.94 114 MET B C 1
ATOM 1929 O O . MET B 1 114 ? -11.891 3.709 2.225 1 97.94 114 MET B O 1
ATOM 1933 N N . ALA B 1 115 ? -12.438 5.441 3.492 1 97.81 115 ALA B N 1
ATOM 1934 C CA . ALA B 1 115 ? -13.172 4.637 4.465 1 97.81 115 ALA B CA 1
ATOM 1935 C C . ALA B 1 115 ? -14.555 4.266 3.934 1 97.81 115 ALA B C 1
ATOM 1937 O O . ALA B 1 115 ? -15.164 5.027 3.176 1 97.81 115 ALA B O 1
ATOM 1938 N N . PRO B 1 116 ? -15.062 3.053 4.406 1 96 116 PRO B N 1
ATOM 1939 C CA . PRO B 1 116 ? -16.484 2.809 4.184 1 96 116 PRO B CA 1
ATOM 1940 C C . PRO B 1 116 ? -17.375 3.926 4.734 1 96 116 PRO B C 1
ATOM 1942 O O . PRO B 1 116 ? -17.047 4.539 5.75 1 96 116 PRO B O 1
ATOM 1945 N N . LYS B 1 117 ? -18.5 4.062 4.109 1 95.38 117 LYS B N 1
ATOM 1946 C CA . LYS B 1 117 ? -19.391 5.164 4.445 1 95.38 117 LYS B CA 1
ATOM 1947 C C . LYS B 1 117 ? -19.812 5.109 5.914 1 95.38 117 LYS B C 1
ATOM 1949 O O . LYS B 1 117 ? -19.922 6.145 6.574 1 95.38 117 LYS B O 1
ATOM 1954 N N . ALA B 1 118 ? -19.969 3.959 6.387 1 94.75 118 ALA B N 1
ATOM 1955 C CA . ALA B 1 118 ? -20.422 3.793 7.77 1 94.75 118 ALA B CA 1
ATOM 1956 C C . ALA B 1 118 ? -19.375 4.344 8.75 1 94.75 118 ALA B C 1
ATOM 1958 O O . ALA B 1 118 ? -19.734 4.844 9.82 1 94.75 118 ALA B O 1
ATOM 1959 N N . LEU B 1 119 ? -18.141 4.359 8.391 1 95.5 119 LEU B N 1
ATOM 1960 C CA . LEU B 1 119 ? -17.062 4.836 9.258 1 95.5 119 LEU B CA 1
ATOM 1961 C C . LEU B 1 119 ? -16.844 6.332 9.078 1 95.5 119 LEU B C 1
ATOM 1963 O O . LEU B 1 119 ? -16.641 7.055 10.055 1 95.5 119 LEU B O 1
ATOM 1967 N N . SER B 1 120 ? -16.891 6.758 7.871 1 93.81 120 SER B N 1
ATOM 1968 C CA . SER B 1 120 ? -16.641 8.172 7.625 1 93.81 120 SER B CA 1
ATOM 1969 C C . SER B 1 120 ? -17.734 9.039 8.234 1 93.81 120 SER B C 1
ATOM 1971 O O . SER B 1 120 ? -17.484 10.18 8.641 1 93.81 120 SER B O 1
ATOM 1973 N N . ARG B 1 121 ? -18.922 8.578 8.391 1 91.81 121 ARG B N 1
ATOM 1974 C CA . ARG B 1 121 ? -20.047 9.312 8.977 1 91.81 121 ARG B CA 1
ATOM 1975 C C . ARG B 1 121 ? -19.797 9.586 10.461 1 91.81 121 ARG B C 1
ATOM 1977 O O . ARG B 1 121 ? -20.344 10.539 11.016 1 91.81 121 ARG B O 1
ATOM 1984 N N . LEU B 1 122 ? -19 8.781 11.031 1 88.88 122 LEU B N 1
ATOM 1985 C CA . LEU B 1 122 ? -18.688 8.953 12.453 1 88.88 122 LEU B CA 1
ATOM 1986 C C . LEU B 1 122 ? -17.906 10.242 12.688 1 88.88 122 LEU B C 1
ATOM 1988 O O . LEU B 1 122 ? -17.906 10.766 13.805 1 88.88 122 LEU B O 1
ATOM 1992 N N . LEU B 1 123 ? -17.234 10.664 11.734 1 87.12 123 LEU B N 1
ATOM 1993 C CA . LEU B 1 123 ? -16.438 11.875 11.875 1 87.12 123 LEU B CA 1
ATOM 1994 C C . LEU B 1 123 ? -17.297 13.117 11.664 1 87.12 123 LEU B C 1
ATOM 1996 O O . LEU B 1 123 ? -16.969 14.195 12.172 1 87.12 123 LEU B O 1
ATOM 2000 N N . THR B 1 124 ? -18.219 13.039 10.836 1 72.31 124 THR B N 1
ATOM 2001 C CA . THR B 1 124 ? -19.125 14.172 10.625 1 72.31 124 THR B CA 1
ATOM 2002 C C . THR B 1 124 ? -19.969 14.422 11.875 1 72.31 124 THR B C 1
ATOM 2004 O O . THR B 1 124 ? -20.312 15.562 12.164 1 72.31 124 THR B O 1
ATOM 2007 N N . GLU B 1 125 ? -20.266 13.375 12.484 1 60.91 125 GLU B N 1
ATOM 2008 C CA . GLU B 1 125 ? -21.109 13.516 13.68 1 60.91 125 GLU B CA 1
ATOM 2009 C C . GLU B 1 125 ? -20.281 14.008 14.867 1 60.91 125 GLU B C 1
ATOM 2011 O O . GLU B 1 125 ? -20.812 14.68 15.758 1 60.91 125 GLU B O 1
ATOM 2016 N N . SER B 1 126 ? -19.078 13.594 14.914 1 52.5 126 SER B N 1
ATOM 2017 C CA . SER B 1 126 ? -18.297 14.023 16.062 1 52.5 126 SER B CA 1
ATOM 2018 C C . SER B 1 126 ? -17.875 15.492 15.945 1 52.5 126 SER B C 1
ATOM 2020 O O . SER B 1 126 ? -17.406 16.094 16.906 1 52.5 126 SER B O 1
ATOM 2022 N N . GLY B 1 127 ? -17.672 16.016 14.805 1 46.56 127 GLY B N 1
ATOM 2023 C CA . GLY B 1 127 ? -17.375 17.438 14.672 1 46.56 127 GLY B CA 1
ATOM 2024 C C . GLY B 1 127 ? -18.594 18.328 14.898 1 46.56 127 GLY B C 1
ATOM 2025 O O . GLY B 1 127 ? -18.5 19.547 14.805 1 46.56 127 GLY B O 1
ATOM 2026 N N . ALA B 1 128 ? -19.859 17.797 14.93 1 37.56 128 ALA B N 1
ATOM 2027 C CA . ALA B 1 128 ? -20.969 18.656 15.312 1 37.56 128 ALA B CA 1
ATOM 2028 C C . ALA B 1 128 ? -20.938 18.969 16.797 1 37.56 128 ALA B C 1
ATOM 2030 O O . ALA B 1 128 ? -20.578 18.109 17.609 1 37.56 128 ALA B O 1
#

Radius of gyration: 19.27 Å; Cα contacts (8 Å, |Δi|>4): 431; chains: 2; bounding box: 41×51×46 Å

Nearest PDB structures (foldseek):
  2fki-assembly1_A  TM=6.600E-01  e=3.264E-04  Escherichia coli
  2bsi-assembly1_B  TM=4.900E-01  e=1.390E-01  Yersinia enterocolitica
  3cxj-assembly1_A  TM=4.108E-01  e=1.663E+00  Methanothermobacter thermautotrophicus str. Delta H
  8t7j-assembly1_D-2  TM=4.858E-01  e=2.867E+00  Streptomyces sp. SANK 62799
  2fki-assembly1_A  TM=6.599E-01  e=3.264E-04  Escherichia coli

Sequence (256 aa):
MPTPHQQAEAELTAYGLSLPETDLAPGWADTRYLRVRGKGFAVLGDKGQAHDALTLTFKLPISYEMVQDLPFVRQGSPWYRQHRWAIAHFDSEDDILAEMDTLKGWLRQSYVAMAPKALSRLLTESGAMPTPHQQAEAELTAYGLSLPETDLAPGWADTRYLRVRGKGFAVLGDKGQAHDALTLTFKLPISYEMVQDLPFVRQGSPWYRQHRWAIAHFDSEDDILAEMDTLKGWLRQSYVAMAPKALSRLLTESGA

pLDDT: mean 93.53, std 9.8, range [37.56, 98.75]

Secondary structure (DSSP, 8-state):
---HHHHHHHHHHHHHHHSTTEEEEE-STT-EEEEETTEEEEEE--TT--TT-EEEEEE-TTTHHHHTTSTTEE---HHHHHTTEEEEEE-TTS-GGGGHHHHHHHHHHHHHHHS-HHHHHHHHHHT-/---HHHHHHHHHHHHHHHSTTEEEEE-STT-EEEEETTEEEEEE--TT--TT-EEEEEE-TTTHHHHTTSTTEE---HHHHHTTEEEEEE-TTS-GGGGHHHHHHHHHHHHHHHS-HHHHHHHHHHT-

Foldseek 3Di:
DAALQRVLLVVLVVLLVPAPQWDWDDDPDRKIFIDHVNHGAKIWADPPDDSQKIKIKGAAPPCLVVCCPPPQWDDDDPVCVVRSIIMGMDGNVDDVVVCSVVVSVRSLNSCLVTYPPVRNVVVVVVVD/DAALQRVLLVVLVVLLVPAPQWDWDDDPDRKIFIDHVNHGAKIWADPPDDSQKIKIKGAAPPCLVVCCPPPQWDDDDPVCVVRSIIMGMDGNVDDVVVCSVVVSVRSLNSCLVTYPPVRNVVVVVVVD